Protein AF-A0A6A3IM02-F1 (afdb_monomer_lite)

Foldseek 3Di:
DDQPLLVCLVPDDLPDDLVRLLVVLVVDDLVSLVVSCVVVVPPQPDPPHPLSHSVSSSVSSSVVSNVVSVVVVVVVPPDDDDDDDDDDLPFDPLQLQLLVLLCPDPVNVVVNVLLPDDDDPVCVVVVNPPLPSVSLVVSLCVSQDQDVSSFDDPDDPPPCVCPPHTNSPGDRDGSVVSSVSVVVVVVVVVVPD

Organism: NCBI:txid129364

Secondary structure (DSSP, 8-state):
---HHHHHHHHS-TT--HHHHHHHHHTS-HHHHHHHHHHTT--TT-TT-TTSSHHHHHHHHHHHHHHHHHHHHHHHS-S------SS-----TTHHHHHHHHHTSHHHHTTGGGTT-PPPHHHHHTT--SS--HHHHHHHHHHHS--GGGT-----TT-GGGTT--GGGPPP--HHHHHHHHHHHHHTTTT--

pLDDT: mean 71.7, std 17.11, range [32.19, 90.44]

Sequence (193 aa):
MEDPIVALINELPLDKTEDELRALLNEYHAKPLRKACTKLRLGAQKRSSTQDNKPGYINLLWSYYKAKCDGVLGALEGPRTVISDAGNHRATRHCRFRLLNVIFSDEFVVHMGEADQIPDRRALDVGAVNENCAYWTDITKAYNDDTEHYNGFSLEEGNSRFDGIDPAMASPHPSSKLRLMWKQTLARRSLSR

Structure (mmCIF, N/CA/C/O backbone):
data_AF-A0A6A3IM02-F1
#
_entry.id   AF-A0A6A3IM02-F1
#
loop_
_atom_site.group_PDB
_atom_site.id
_atom_site.type_symbol
_atom_site.label_atom_id
_atom_site.label_alt_id
_atom_site.label_comp_id
_atom_site.label_asym_id
_atom_site.label_entity_id
_atom_site.label_seq_id
_atom_site.pdbx_PDB_ins_code
_atom_site.Cartn_x
_atom_site.Cartn_y
_atom_site.Cartn_z
_atom_site.occupancy
_atom_site.B_iso_or_equiv
_atom_site.auth_seq_id
_atom_site.auth_comp_id
_atom_site.auth_asym_id
_atom_site.auth_atom_id
_atom_site.pdbx_PDB_model_num
ATOM 1 N N . MET A 1 1 ? 10.984 -11.000 -33.610 1.00 52.59 1 MET A N 1
ATOM 2 C CA . MET A 1 1 ? 12.241 -10.401 -33.117 1.00 52.59 1 MET A CA 1
ATOM 3 C C . MET A 1 1 ? 11.951 -9.752 -31.774 1.00 52.59 1 MET A C 1
ATOM 5 O O . MET A 1 1 ? 11.141 -8.824 -31.705 1.00 52.59 1 MET A O 1
ATOM 9 N N . GLU A 1 2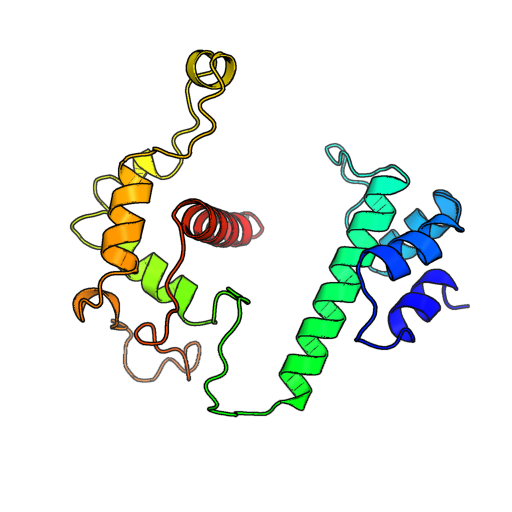 ? 12.492 -10.329 -30.708 1.00 63.16 2 GLU A N 1
ATOM 10 C CA . GLU A 1 2 ? 12.298 -9.847 -29.339 1.00 63.16 2 GLU A CA 1
ATOM 11 C C . GLU A 1 2 ? 12.913 -8.448 -29.172 1.00 63.16 2 GLU A C 1
ATOM 13 O O . GLU A 1 2 ? 13.763 -8.040 -29.962 1.00 63.16 2 GLU A O 1
ATOM 18 N N . ASP A 1 3 ? 12.395 -7.637 -28.243 1.00 81.88 3 ASP A N 1
ATOM 19 C CA . ASP A 1 3 ? 13.008 -6.324 -28.004 1.00 81.88 3 ASP A CA 1
ATOM 20 C C . ASP A 1 3 ? 14.321 -6.519 -27.245 1.00 81.88 3 ASP A C 1
ATOM 22 O O . ASP A 1 3 ? 14.275 -7.196 -26.221 1.00 81.88 3 ASP A O 1
ATOM 26 N N . PRO A 1 4 ? 15.446 -5.913 -27.658 1.00 84.69 4 PRO A N 1
ATOM 27 C CA . PRO A 1 4 ? 16.721 -6.107 -26.967 1.00 84.69 4 PRO A CA 1
ATOM 28 C C . PRO A 1 4 ? 16.650 -5.681 -25.494 1.00 84.69 4 PRO A C 1
ATOM 30 O O . PRO A 1 4 ? 17.234 -6.330 -24.639 1.00 84.69 4 PRO A O 1
ATOM 33 N N . ILE A 1 5 ? 15.858 -4.651 -25.175 1.00 86.12 5 ILE A N 1
ATOM 34 C CA . ILE A 1 5 ? 15.653 -4.183 -23.795 1.00 86.12 5 ILE A CA 1
ATOM 35 C C . ILE A 1 5 ? 14.772 -5.158 -22.999 1.00 86.12 5 ILE A C 1
ATOM 37 O O . ILE A 1 5 ? 14.980 -5.348 -21.805 1.00 86.12 5 ILE A O 1
ATOM 41 N N . VAL A 1 6 ? 13.785 -5.785 -23.646 1.00 84.06 6 VAL A N 1
ATOM 42 C CA . VAL A 1 6 ? 12.913 -6.776 -22.995 1.00 84.06 6 VAL A CA 1
ATOM 43 C C . VAL A 1 6 ? 13.688 -8.059 -22.709 1.00 84.06 6 VAL A C 1
ATOM 45 O O . VAL A 1 6 ? 13.597 -8.565 -21.594 1.00 84.06 6 VAL A O 1
ATOM 48 N N . ALA A 1 7 ? 14.488 -8.531 -23.670 1.00 83.62 7 ALA A N 1
ATOM 49 C CA . ALA A 1 7 ? 15.387 -9.668 -23.489 1.00 83.62 7 ALA A CA 1
ATOM 50 C C . ALA A 1 7 ? 16.390 -9.393 -22.360 1.00 83.62 7 ALA A C 1
ATOM 52 O O . ALA A 1 7 ? 16.450 -10.161 -21.407 1.00 83.62 7 ALA A O 1
ATOM 53 N N . LEU A 1 8 ? 17.047 -8.225 -22.379 1.00 85.00 8 LEU A N 1
ATOM 54 C CA . LEU A 1 8 ? 17.950 -7.777 -21.316 1.00 85.00 8 LEU A CA 1
ATOM 55 C C . LEU A 1 8 ? 17.290 -7.877 -19.931 1.00 85.00 8 LEU A C 1
ATOM 57 O O . LEU A 1 8 ? 17.817 -8.531 -19.043 1.00 85.00 8 LEU A O 1
ATOM 61 N N . ILE A 1 9 ? 16.105 -7.289 -19.739 1.00 82.94 9 ILE A N 1
ATOM 62 C CA . ILE A 1 9 ? 15.377 -7.313 -18.453 1.00 82.94 9 ILE A CA 1
ATOM 63 C C . ILE A 1 9 ? 14.931 -8.731 -18.051 1.00 82.94 9 ILE A C 1
ATOM 65 O O . ILE A 1 9 ? 14.867 -9.070 -16.862 1.00 82.94 9 ILE A O 1
ATOM 69 N N . ASN A 1 10 ? 14.607 -9.582 -19.022 1.00 78.94 10 ASN A N 1
ATOM 70 C CA . ASN A 1 10 ? 14.194 -10.959 -18.770 1.00 78.94 10 ASN A CA 1
ATOM 71 C C . ASN A 1 10 ? 15.376 -11.895 -18.459 1.00 78.94 10 ASN A C 1
ATOM 73 O O . ASN A 1 10 ? 15.187 -12.844 -17.700 1.00 78.94 10 ASN A O 1
ATOM 77 N N . GLU A 1 11 ? 16.575 -11.593 -18.944 1.00 79.94 11 GLU A N 1
ATOM 78 C CA . GLU A 1 11 ? 17.786 -12.408 -18.767 1.00 79.94 11 GLU A CA 1
ATOM 79 C C . GLU A 1 11 ? 18.730 -11.875 -17.677 1.00 79.94 11 GLU A C 1
ATOM 81 O O . GLU A 1 11 ? 19.635 -12.585 -17.242 1.00 79.94 11 GLU A O 1
ATOM 86 N N . LEU A 1 12 ? 18.515 -10.645 -17.198 1.00 79.38 12 LEU A N 1
ATOM 87 C CA . LEU A 1 12 ? 19.316 -10.041 -16.133 1.00 79.38 12 LEU A CA 1
ATOM 88 C C . LEU A 1 12 ? 19.278 -10.881 -14.832 1.00 79.38 12 LEU A C 1
ATOM 90 O O . LEU A 1 12 ? 18.183 -11.265 -14.395 1.00 79.38 12 LEU A O 1
ATOM 94 N N . PRO A 1 13 ? 20.447 -11.122 -14.193 1.00 74.81 13 PRO A N 1
ATOM 95 C CA . PRO A 1 13 ? 20.549 -11.774 -12.885 1.00 74.81 13 PRO A CA 1
ATOM 96 C C . PRO A 1 13 ? 19.719 -11.044 -11.833 1.00 74.81 13 PRO A C 1
ATOM 98 O O . PRO A 1 13 ? 19.770 -9.824 -11.796 1.00 74.81 13 PRO A O 1
ATOM 101 N N . LEU A 1 14 ? 18.980 -11.769 -10.986 1.00 71.50 14 LEU A N 1
ATOM 102 C CA . LEU A 1 14 ? 17.937 -11.228 -10.092 1.00 71.50 14 LEU A CA 1
ATOM 103 C C . LEU A 1 14 ? 18.453 -10.434 -8.871 1.00 71.50 14 LEU A C 1
ATOM 105 O O . LEU A 1 14 ? 17.675 -10.110 -7.975 1.00 71.50 14 LEU A O 1
ATOM 109 N N . ASP A 1 15 ? 19.740 -10.116 -8.826 1.00 73.69 15 ASP A N 1
ATOM 110 C CA . ASP A 1 15 ? 20.448 -9.434 -7.739 1.00 73.69 15 ASP A CA 1
ATOM 111 C C . ASP A 1 15 ? 20.903 -8.013 -8.109 1.00 73.69 15 ASP A C 1
ATOM 113 O O . ASP A 1 15 ? 21.477 -7.307 -7.279 1.00 73.69 15 ASP A O 1
ATOM 117 N N . LYS A 1 16 ? 20.628 -7.558 -9.340 1.00 75.00 16 LYS A N 1
ATOM 118 C CA . LYS A 1 16 ? 21.041 -6.221 -9.779 1.00 75.00 16 LYS A CA 1
ATOM 119 C C . LYS A 1 16 ? 20.440 -5.098 -8.942 1.00 75.00 16 LYS A C 1
ATOM 121 O O . LYS A 1 16 ? 19.226 -5.030 -8.728 1.00 75.00 16 LYS A O 1
ATOM 126 N N . THR A 1 17 ? 21.317 -4.185 -8.532 1.00 80.06 17 THR A N 1
ATOM 127 C CA . THR A 1 17 ? 20.970 -2.971 -7.794 1.00 80.06 17 THR A CA 1
ATOM 128 C C . THR A 1 17 ? 20.234 -1.966 -8.686 1.00 80.06 17 THR A C 1
ATOM 130 O O . THR A 1 17 ? 20.298 -2.017 -9.919 1.00 80.06 17 THR A O 1
ATOM 133 N N . GLU A 1 18 ? 19.510 -1.038 -8.053 1.00 80.19 18 GLU A N 1
ATOM 134 C CA . GLU A 1 18 ? 18.765 0.012 -8.758 1.00 80.19 18 GLU A CA 1
ATOM 135 C C . GLU A 1 18 ? 19.680 0.864 -9.642 1.00 80.19 18 GLU A C 1
ATOM 137 O O . GLU A 1 18 ? 19.349 1.138 -10.797 1.00 80.19 18 GLU A O 1
ATOM 142 N N . ASP A 1 19 ? 20.849 1.229 -9.122 1.00 82.94 19 ASP A N 1
ATOM 143 C CA . ASP A 1 19 ? 21.808 2.084 -9.815 1.00 82.94 19 ASP A CA 1
ATOM 144 C C . ASP A 1 19 ? 22.447 1.375 -11.013 1.00 82.94 19 ASP A C 1
ATOM 146 O O . ASP A 1 19 ? 22.573 1.975 -12.082 1.00 82.94 19 ASP A O 1
ATOM 150 N N . GLU A 1 20 ? 22.759 0.081 -10.891 1.00 82.81 20 GLU A N 1
ATOM 151 C CA . GLU A 1 20 ? 23.295 -0.723 -11.994 1.00 82.81 20 GLU A CA 1
ATOM 152 C C . GLU A 1 20 ? 22.294 -0.862 -13.142 1.00 82.81 20 GLU A C 1
ATOM 154 O O . GLU A 1 20 ? 22.646 -0.641 -14.303 1.00 82.81 20 GLU A O 1
ATOM 159 N N . LEU A 1 21 ? 21.028 -1.180 -12.844 1.00 83.56 21 LEU A N 1
ATOM 160 C CA . LEU A 1 21 ? 20.025 -1.303 -13.900 1.00 83.56 21 LEU A CA 1
ATOM 161 C C . LEU A 1 21 ? 19.724 0.053 -14.543 1.00 83.56 21 LEU A C 1
ATOM 163 O O . LEU A 1 21 ? 19.562 0.146 -15.761 1.00 83.56 21 LEU A O 1
ATOM 167 N N . ARG A 1 22 ? 19.662 1.123 -13.745 1.00 88.44 22 ARG A N 1
ATOM 168 C CA . ARG A 1 22 ? 19.467 2.482 -14.260 1.00 88.44 22 ARG A CA 1
ATOM 169 C C . ARG A 1 22 ? 20.624 2.919 -15.149 1.00 88.44 22 ARG A C 1
ATOM 171 O O . ARG A 1 22 ? 20.363 3.558 -16.166 1.00 88.44 22 ARG A O 1
ATOM 178 N N . ALA A 1 23 ? 21.866 2.579 -14.807 1.00 88.62 23 ALA A N 1
ATOM 179 C CA . ALA A 1 23 ? 23.031 2.846 -15.646 1.00 88.62 23 ALA A CA 1
ATOM 180 C C . ALA A 1 23 ? 22.904 2.138 -17.005 1.00 88.62 23 ALA A C 1
ATOM 182 O O . ALA A 1 23 ? 22.978 2.799 -18.039 1.00 88.62 23 ALA A O 1
ATOM 183 N N . LEU A 1 24 ? 22.567 0.843 -17.003 1.00 87.75 24 LEU A N 1
ATOM 184 C CA . LEU A 1 24 ? 22.353 0.054 -18.224 1.00 87.75 24 LEU A CA 1
ATOM 185 C C . LEU A 1 24 ? 21.210 0.603 -19.092 1.00 87.75 24 LEU A C 1
ATOM 187 O O . LEU A 1 24 ? 21.335 0.735 -20.308 1.00 87.75 24 LEU A O 1
ATOM 191 N N . LEU A 1 25 ? 20.076 0.962 -18.484 1.00 88.88 25 LEU A N 1
ATOM 192 C CA . LEU A 1 25 ? 18.928 1.508 -19.214 1.00 88.88 25 LEU A CA 1
ATOM 193 C C . LEU A 1 25 ? 19.175 2.938 -19.721 1.00 88.88 25 LEU A C 1
ATOM 195 O O . LEU A 1 25 ? 18.554 3.357 -20.702 1.00 88.88 25 LEU A O 1
ATOM 199 N N . ASN A 1 26 ? 20.082 3.688 -19.089 1.00 90.31 26 ASN A N 1
ATOM 200 C CA . ASN A 1 26 ? 20.445 5.037 -19.516 1.00 90.31 26 ASN A CA 1
ATOM 201 C C . ASN A 1 26 ? 21.228 5.071 -20.832 1.00 90.31 26 ASN A C 1
ATOM 203 O O . ASN A 1 26 ? 21.171 6.098 -21.516 1.00 90.31 26 ASN A O 1
ATOM 207 N N . GLU A 1 27 ? 21.872 3.975 -21.231 1.00 90.44 27 GLU A N 1
ATOM 208 C CA . GLU A 1 27 ? 22.547 3.855 -22.532 1.00 90.44 27 GLU A CA 1
ATOM 209 C C . GLU A 1 27 ? 21.553 3.860 -23.705 1.00 90.44 27 GLU A C 1
ATOM 211 O O . GLU A 1 27 ? 21.884 4.254 -24.823 1.00 90.44 27 GLU A O 1
ATOM 216 N N . TYR A 1 28 ? 20.289 3.507 -23.452 1.00 90.31 28 TYR A N 1
ATOM 217 C CA . TYR A 1 28 ? 19.252 3.487 -24.475 1.00 90.31 28 TYR A CA 1
ATOM 218 C C . TYR A 1 28 ? 18.573 4.852 -24.652 1.00 90.31 28 TYR A C 1
ATOM 220 O O . TYR A 1 28 ? 18.361 5.644 -23.724 1.00 90.31 28 TYR A O 1
ATOM 228 N N . HIS A 1 29 ? 18.160 5.131 -25.887 1.00 89.81 29 HIS A N 1
ATOM 229 C CA . HIS A 1 29 ? 17.319 6.285 -26.189 1.00 89.81 29 HIS A CA 1
ATOM 230 C C . HIS A 1 29 ? 15.864 6.065 -25.740 1.00 89.81 29 HIS A C 1
ATOM 232 O O . HIS A 1 29 ? 15.380 4.940 -25.603 1.00 89.81 29 HIS A O 1
ATOM 238 N N . ALA A 1 30 ? 15.125 7.166 -25.574 1.00 87.44 30 ALA A N 1
ATOM 239 C CA . ALA A 1 30 ? 13.744 7.157 -25.087 1.00 87.44 30 ALA A CA 1
ATOM 240 C C . ALA A 1 30 ? 12.791 6.289 -25.936 1.00 87.44 30 ALA A C 1
ATOM 242 O O . ALA A 1 30 ? 11.894 5.645 -25.402 1.00 87.44 30 ALA A O 1
ATOM 243 N N . LYS A 1 31 ? 12.985 6.246 -27.260 1.00 89.12 31 LYS A N 1
ATOM 244 C CA . LYS A 1 31 ? 12.108 5.521 -28.196 1.00 89.12 31 LYS A CA 1
ATOM 245 C C . LYS A 1 31 ? 12.190 3.987 -28.028 1.00 89.12 31 LYS A C 1
ATOM 247 O O . LYS A 1 31 ? 11.131 3.370 -27.906 1.00 89.12 31 LYS A O 1
ATOM 252 N N . PRO A 1 32 ? 13.385 3.365 -27.971 1.00 89.12 32 PRO A N 1
ATOM 253 C CA . PRO A 1 32 ? 13.539 1.972 -27.545 1.00 89.12 32 PRO A CA 1
ATOM 254 C C . PRO A 1 32 ? 12.927 1.671 -26.168 1.00 89.12 32 PRO A C 1
ATOM 256 O O . PRO A 1 32 ? 12.150 0.729 -26.045 1.00 89.12 32 PRO A O 1
ATOM 259 N N . LEU A 1 33 ? 13.188 2.512 -25.159 1.00 89.12 33 LEU A N 1
ATOM 260 C CA . LEU A 1 33 ? 12.655 2.327 -23.799 1.00 89.12 33 LEU A CA 1
ATOM 261 C C . LEU A 1 33 ? 11.118 2.364 -23.766 1.00 89.12 33 LEU A C 1
ATOM 263 O O . LEU A 1 33 ? 10.481 1.521 -23.134 1.00 89.12 33 LEU A O 1
ATOM 267 N N . ARG A 1 34 ? 10.508 3.289 -24.517 1.00 89.00 34 ARG A N 1
ATOM 268 C CA . ARG A 1 34 ? 9.053 3.365 -24.711 1.00 89.00 34 ARG A CA 1
ATOM 269 C C . ARG A 1 34 ? 8.505 2.089 -25.340 1.00 89.00 34 ARG A C 1
ATOM 271 O O . ARG A 1 34 ? 7.517 1.550 -24.858 1.00 89.00 34 ARG A O 1
ATOM 278 N N . LYS A 1 35 ? 9.148 1.593 -26.402 1.00 88.06 35 LYS A N 1
ATOM 279 C CA . LYS A 1 35 ? 8.742 0.365 -27.102 1.00 88.06 35 LYS A CA 1
ATOM 280 C C . LYS A 1 35 ? 8.796 -0.855 -26.176 1.00 88.06 35 LYS A C 1
ATOM 282 O O . LYS A 1 35 ? 7.870 -1.666 -26.198 1.00 88.06 35 LYS A O 1
ATOM 287 N N . ALA A 1 36 ? 9.831 -0.952 -25.341 1.00 87.38 36 ALA A N 1
ATOM 288 C CA . ALA A 1 36 ? 9.945 -1.979 -24.310 1.00 87.38 36 ALA A CA 1
ATOM 289 C C . ALA A 1 36 ? 8.810 -1.872 -23.279 1.00 87.38 36 ALA A C 1
ATOM 291 O O . ALA A 1 36 ? 8.138 -2.867 -23.010 1.00 87.38 36 ALA A O 1
ATOM 292 N N . CYS A 1 37 ? 8.507 -0.660 -22.797 1.00 84.88 37 CYS A N 1
ATOM 293 C CA . CYS A 1 37 ? 7.359 -0.413 -21.920 1.00 84.88 37 CYS A CA 1
ATOM 294 C C . CYS A 1 37 ? 6.038 -0.853 -22.567 1.00 84.88 37 CYS A C 1
ATOM 296 O O . CYS A 1 37 ? 5.245 -1.533 -21.925 1.00 84.88 37 CYS A O 1
ATOM 298 N N . THR A 1 38 ? 5.806 -0.536 -23.846 1.00 86.62 38 THR A N 1
ATOM 299 C CA . THR A 1 38 ? 4.597 -0.957 -24.573 1.00 86.62 38 THR A CA 1
ATOM 300 C C . THR A 1 38 ? 4.492 -2.480 -24.677 1.00 86.62 38 THR A C 1
ATOM 302 O O . THR A 1 38 ? 3.420 -3.033 -24.435 1.00 86.62 38 THR A O 1
ATOM 305 N N . LYS A 1 39 ? 5.592 -3.173 -24.998 1.00 84.25 39 LYS A N 1
ATOM 306 C CA . LYS A 1 39 ? 5.628 -4.644 -25.084 1.00 84.25 39 LYS A CA 1
ATOM 307 C C . LYS A 1 39 ? 5.360 -5.315 -23.737 1.00 84.25 39 LYS A C 1
ATOM 309 O O . LYS A 1 39 ? 4.610 -6.283 -23.685 1.00 84.25 39 LYS A O 1
ATOM 314 N N . LEU A 1 40 ? 5.904 -4.752 -22.660 1.00 82.38 40 LEU A N 1
ATOM 315 C CA . LEU A 1 40 ? 5.659 -5.176 -21.278 1.00 82.38 40 LEU A CA 1
ATOM 316 C C . LEU A 1 40 ? 4.321 -4.658 -20.715 1.00 82.38 40 LEU A C 1
ATOM 318 O O . LEU A 1 40 ? 4.018 -4.874 -19.546 1.00 82.38 40 LEU A O 1
ATOM 322 N N . ARG A 1 41 ? 3.510 -3.973 -21.538 1.00 83.06 41 ARG A N 1
ATOM 323 C CA . ARG A 1 41 ? 2.210 -3.383 -21.172 1.00 83.06 41 ARG A CA 1
ATOM 324 C C . ARG A 1 41 ? 2.284 -2.424 -19.972 1.00 83.06 41 ARG A C 1
ATOM 326 O O . ARG A 1 41 ? 1.318 -2.264 -19.228 1.00 83.06 41 ARG A O 1
ATOM 333 N N . LEU A 1 42 ? 3.417 -1.742 -19.811 1.00 79.06 42 LEU A N 1
ATOM 334 C CA . LEU A 1 42 ? 3.648 -0.714 -18.799 1.00 79.06 42 LEU A CA 1
ATOM 335 C C . LEU A 1 42 ? 3.009 0.597 -19.280 1.00 79.06 42 LEU A C 1
ATOM 337 O O . LEU A 1 42 ? 3.323 1.105 -20.357 1.00 79.06 42 LEU A O 1
ATOM 341 N N . GLY A 1 43 ? 2.058 1.126 -18.505 1.00 69.62 43 GLY A N 1
ATOM 342 C CA . GLY A 1 43 ? 1.134 2.198 -18.902 1.00 69.62 43 GLY A CA 1
ATOM 343 C C . GLY A 1 43 ? 1.732 3.608 -19.015 1.00 69.62 43 GLY A C 1
ATOM 344 O O . GLY A 1 43 ? 1.158 4.544 -18.465 1.00 69.62 43 GLY A O 1
ATOM 345 N N . ALA A 1 44 ? 2.846 3.774 -19.731 1.00 62.50 44 ALA A N 1
ATOM 346 C CA . ALA A 1 44 ? 3.594 5.030 -19.820 1.00 62.50 44 ALA A CA 1
ATOM 347 C C . ALA A 1 44 ? 2.849 6.164 -20.557 1.00 62.50 44 ALA A C 1
ATOM 349 O O . ALA A 1 44 ? 3.043 7.331 -20.233 1.00 62.50 44 ALA A O 1
ATOM 350 N N . GLN A 1 45 ? 1.968 5.833 -21.511 1.00 59.19 45 GLN A N 1
ATOM 351 C CA . GLN A 1 45 ? 1.330 6.782 -22.443 1.00 59.19 45 GLN A CA 1
ATOM 352 C C . GLN A 1 45 ? -0.101 7.214 -22.058 1.00 59.19 45 GLN A C 1
ATOM 354 O O . GLN A 1 45 ? -0.886 7.609 -22.924 1.00 59.19 45 GLN A O 1
ATOM 359 N N . LYS A 1 46 ? -0.505 7.118 -20.786 1.00 64.25 46 LYS A N 1
ATOM 360 C CA . LYS A 1 46 ? -1.818 7.656 -20.376 1.00 64.25 46 LYS A CA 1
ATOM 361 C C . LYS A 1 46 ? -1.811 9.187 -20.506 1.00 64.25 46 LYS A C 1
ATOM 363 O O . LYS A 1 46 ? -0.805 9.810 -20.191 1.00 64.25 46 LYS A O 1
ATOM 368 N N . ARG A 1 47 ? -2.932 9.804 -20.916 1.00 51.69 47 ARG A N 1
ATOM 369 C CA . ARG A 1 47 ? -3.073 11.273 -21.105 1.00 51.69 47 ARG A CA 1
ATOM 370 C C . ARG A 1 47 ? -2.674 12.119 -19.879 1.00 51.69 47 ARG A C 1
ATOM 372 O O . ARG A 1 47 ? -2.396 13.297 -20.041 1.00 51.69 47 ARG A O 1
ATOM 379 N N . SER A 1 48 ? -2.638 11.528 -18.684 1.00 51.59 48 SER A N 1
ATOM 380 C CA . SER A 1 48 ? -2.223 12.149 -17.415 1.00 51.59 48 SER A CA 1
ATOM 381 C C . SER A 1 48 ? -0.861 11.664 -16.891 1.00 51.59 48 SER A C 1
ATOM 383 O O . SER A 1 48 ? -0.476 11.991 -15.770 1.00 51.59 48 SER A O 1
ATOM 385 N N . SER A 1 49 ? -0.144 10.837 -17.654 1.00 57.53 49 SER A N 1
ATOM 386 C CA . SER A 1 49 ? 1.107 10.224 -17.218 1.00 57.53 49 SER A CA 1
ATOM 387 C C . SER A 1 49 ? 2.259 11.220 -17.316 1.00 57.53 49 SER A C 1
ATOM 389 O O . SER A 1 49 ? 2.710 11.558 -18.408 1.00 57.53 49 SER A O 1
ATOM 391 N N . THR A 1 50 ? 2.813 11.618 -16.171 1.00 68.06 50 THR A N 1
ATOM 392 C CA . THR A 1 50 ? 4.093 12.348 -16.085 1.00 68.06 50 THR A CA 1
ATOM 393 C C . THR A 1 50 ? 5.299 11.484 -16.484 1.00 68.06 50 THR A C 1
ATOM 395 O O . THR A 1 50 ? 6.440 11.933 -16.387 1.00 68.06 50 THR A O 1
ATOM 398 N N . GLN A 1 51 ? 5.063 10.242 -16.927 1.00 70.44 51 GLN A N 1
ATOM 399 C CA . GLN A 1 51 ? 6.085 9.245 -17.237 1.00 70.44 51 GLN A CA 1
ATOM 400 C C . GLN A 1 51 ? 6.307 9.018 -18.740 1.00 70.44 51 GLN A C 1
ATOM 402 O O . GLN A 1 51 ? 7.087 8.137 -19.094 1.00 70.44 51 GLN A O 1
ATOM 407 N N . ASP A 1 52 ? 5.689 9.809 -19.632 1.00 81.88 52 ASP A N 1
ATOM 408 C CA . ASP A 1 52 ? 5.994 9.780 -21.078 1.00 81.88 52 ASP A CA 1
ATOM 409 C C . ASP A 1 52 ? 7.307 10.526 -21.402 1.00 81.88 52 ASP A C 1
ATOM 411 O O . ASP A 1 52 ? 7.371 11.413 -22.249 1.00 81.88 52 ASP A O 1
ATOM 415 N N . ASN A 1 53 ? 8.371 10.196 -20.670 1.00 86.69 53 ASN A N 1
ATOM 416 C CA . ASN A 1 53 ? 9.721 10.727 -20.828 1.00 86.69 53 ASN A CA 1
ATOM 417 C C . ASN A 1 53 ? 10.755 9.638 -20.490 1.00 86.69 53 ASN A C 1
ATOM 419 O O . ASN A 1 53 ? 10.424 8.606 -19.905 1.00 86.69 53 ASN A O 1
ATOM 423 N N . LYS A 1 54 ? 12.026 9.855 -20.861 1.00 86.56 54 LYS A N 1
ATOM 424 C CA . LYS A 1 54 ? 13.103 8.866 -20.654 1.00 86.56 54 LYS A CA 1
ATOM 425 C C . LYS A 1 54 ? 13.224 8.405 -19.187 1.00 86.56 54 LYS A C 1
ATOM 427 O O . LYS A 1 54 ? 13.196 7.193 -18.978 1.00 86.56 54 LYS A O 1
ATOM 432 N N . PRO A 1 55 ? 13.286 9.301 -18.181 1.00 86.44 55 PRO A N 1
ATOM 433 C CA . PRO A 1 55 ? 13.300 8.891 -16.774 1.00 86.44 55 PRO A CA 1
ATOM 434 C C . PRO A 1 55 ? 12.071 8.067 -16.367 1.00 86.44 55 PRO A C 1
ATOM 436 O O . PRO A 1 55 ? 12.191 7.087 -15.638 1.00 86.44 55 PRO A O 1
ATOM 439 N N . GLY A 1 56 ? 10.890 8.428 -16.871 1.00 83.94 56 GLY A N 1
ATOM 440 C CA . GLY A 1 56 ? 9.639 7.714 -16.636 1.00 83.94 56 GLY A CA 1
ATOM 441 C C . GLY A 1 56 ? 9.676 6.278 -17.150 1.00 83.94 56 GLY A C 1
ATOM 442 O O . GLY A 1 56 ? 9.326 5.359 -16.413 1.00 83.94 56 GLY A O 1
ATOM 443 N N . TYR A 1 57 ? 10.179 6.061 -18.368 1.00 87.81 57 TYR A N 1
ATOM 444 C CA . TYR A 1 57 ? 10.348 4.709 -18.907 1.00 87.81 57 TYR A CA 1
ATOM 445 C C . TYR A 1 57 ? 11.352 3.884 -18.094 1.00 87.81 57 TYR A C 1
ATOM 447 O O . TYR A 1 57 ? 11.090 2.719 -17.808 1.00 87.81 57 TYR A O 1
ATOM 455 N N . ILE A 1 58 ? 12.472 4.482 -17.673 1.00 88.12 58 ILE A N 1
ATOM 456 C CA . ILE A 1 58 ? 13.476 3.805 -16.836 1.00 88.12 58 ILE A CA 1
ATOM 457 C C . ILE A 1 58 ? 12.859 3.375 -15.498 1.00 88.12 58 ILE A C 1
ATOM 459 O O . ILE A 1 58 ? 13.008 2.223 -15.097 1.00 88.12 58 ILE A O 1
ATOM 463 N N . ASN A 1 59 ? 12.096 4.257 -14.845 1.00 86.06 59 ASN A N 1
ATOM 464 C CA . ASN A 1 59 ? 11.412 3.946 -13.586 1.00 86.06 59 ASN A CA 1
ATOM 465 C C . ASN A 1 59 ? 10.399 2.798 -13.735 1.00 86.06 59 ASN A C 1
ATOM 467 O O . ASN A 1 59 ? 10.294 1.943 -12.851 1.00 86.06 59 ASN A O 1
ATOM 471 N N . LEU A 1 60 ? 9.657 2.761 -14.847 1.00 86.44 60 LEU A N 1
ATOM 472 C CA . LEU A 1 60 ? 8.704 1.687 -15.137 1.00 86.44 60 LEU A CA 1
ATOM 473 C C . LEU A 1 60 ? 9.404 0.340 -15.334 1.00 86.44 60 LEU A C 1
ATOM 475 O O . LEU A 1 60 ? 8.960 -0.667 -14.783 1.00 86.44 60 LEU A O 1
ATOM 479 N N . LEU A 1 61 ? 10.507 0.323 -16.082 1.00 88.62 61 LEU A N 1
ATOM 480 C CA . LEU A 1 61 ? 11.287 -0.887 -16.343 1.00 88.62 61 LEU A CA 1
ATOM 481 C C . LEU A 1 61 ? 11.988 -1.401 -15.075 1.00 88.62 61 LEU A C 1
ATOM 483 O O . LEU A 1 61 ? 11.959 -2.604 -14.823 1.00 88.62 61 LEU A O 1
ATOM 487 N N . TRP A 1 62 ? 12.517 -0.508 -14.231 1.00 87.44 62 TRP A N 1
ATOM 488 C CA . TRP A 1 62 ? 13.029 -0.865 -12.901 1.00 87.44 62 TRP A CA 1
ATOM 489 C C . TRP A 1 62 ? 11.944 -1.477 -12.015 1.00 87.44 62 TRP A C 1
ATOM 491 O O . TRP A 1 62 ? 12.146 -2.532 -11.421 1.00 87.44 62 TRP A O 1
ATOM 501 N N . SER A 1 63 ? 10.763 -0.856 -11.968 1.00 82.31 63 SER A N 1
ATOM 502 C CA . SER A 1 63 ? 9.644 -1.359 -11.162 1.00 82.31 63 SER A CA 1
ATOM 503 C C . SER A 1 63 ? 9.210 -2.761 -11.600 1.00 82.31 63 SER A C 1
ATOM 505 O O . SER A 1 63 ? 8.927 -3.612 -10.757 1.00 82.31 63 SER A O 1
ATOM 507 N N . TYR A 1 64 ? 9.186 -3.014 -12.912 1.00 83.94 64 TYR A N 1
ATOM 508 C CA . TYR A 1 64 ? 8.903 -4.334 -13.475 1.00 83.94 64 TYR A CA 1
ATOM 509 C C . TYR A 1 64 ? 9.984 -5.361 -13.105 1.00 83.94 64 TYR A C 1
ATOM 511 O O . TYR A 1 64 ? 9.662 -6.447 -12.627 1.00 83.94 64 TYR A O 1
ATOM 519 N N . TYR A 1 65 ? 11.259 -5.007 -13.276 1.00 81.94 65 TYR A N 1
ATOM 520 C CA . TYR A 1 65 ? 12.390 -5.868 -12.934 1.00 81.94 65 TYR A CA 1
ATOM 521 C C . TYR A 1 65 ? 12.405 -6.231 -11.439 1.00 81.94 65 TYR A C 1
ATOM 523 O O . TYR A 1 65 ? 12.491 -7.403 -11.085 1.00 81.94 65 TYR A O 1
ATOM 531 N N . LYS A 1 66 ? 12.197 -5.250 -10.555 1.00 81.31 66 LYS A N 1
ATOM 532 C CA . LYS A 1 66 ? 12.109 -5.469 -9.107 1.00 81.31 66 LYS A CA 1
ATOM 533 C C . LYS A 1 66 ? 10.980 -6.432 -8.734 1.00 81.31 66 LYS A C 1
ATOM 535 O O . LYS A 1 66 ? 11.196 -7.366 -7.969 1.00 81.31 66 LYS A O 1
ATOM 540 N N . ALA A 1 67 ? 9.797 -6.250 -9.325 1.00 75.31 67 ALA A N 1
ATOM 541 C CA . ALA A 1 67 ? 8.662 -7.145 -9.104 1.00 75.31 67 ALA A CA 1
ATOM 542 C C . ALA A 1 67 ? 8.940 -8.581 -9.584 1.00 75.31 67 ALA A C 1
ATOM 544 O O . ALA A 1 67 ? 8.477 -9.537 -8.963 1.00 75.31 67 ALA A O 1
ATOM 545 N N . LYS A 1 68 ? 9.717 -8.745 -10.663 1.00 79.88 68 LYS A N 1
ATOM 546 C CA . LYS A 1 68 ? 10.180 -10.051 -11.146 1.00 79.88 68 LYS A CA 1
ATOM 547 C C . LYS A 1 68 ? 11.153 -10.706 -10.158 1.00 79.88 68 LYS A C 1
ATOM 549 O O . LYS A 1 68 ? 10.968 -11.880 -9.850 1.00 79.88 68 LYS A O 1
ATOM 554 N N . CYS A 1 69 ? 12.133 -9.973 -9.625 1.00 72.56 69 CYS A N 1
ATOM 555 C CA . CYS A 1 69 ? 13.041 -10.492 -8.592 1.00 72.56 69 CYS A CA 1
ATOM 556 C C . CYS A 1 69 ? 12.287 -10.920 -7.333 1.00 72.56 69 CYS A C 1
ATOM 558 O O . CYS A 1 69 ? 12.475 -12.036 -6.855 1.00 72.56 69 CYS A O 1
ATOM 560 N N . ASP A 1 70 ? 11.378 -10.074 -6.848 1.00 68.25 70 ASP A N 1
ATOM 561 C CA . ASP A 1 70 ? 10.553 -10.380 -5.678 1.00 68.25 70 ASP A CA 1
ATOM 562 C C . ASP A 1 70 ? 9.660 -11.616 -5.913 1.00 68.25 70 ASP A C 1
ATOM 564 O O . ASP A 1 70 ? 9.491 -12.439 -5.013 1.00 68.25 70 ASP A O 1
ATOM 568 N N . GLY A 1 71 ? 9.120 -11.786 -7.126 1.00 62.66 71 GLY A N 1
ATOM 569 C CA . GLY A 1 71 ? 8.288 -12.936 -7.490 1.00 62.66 71 GLY A CA 1
ATOM 570 C C . GLY A 1 71 ? 9.056 -14.257 -7.607 1.00 62.66 71 GLY A C 1
ATOM 571 O O . GLY A 1 71 ? 8.538 -15.295 -7.201 1.00 62.66 71 GLY A O 1
ATOM 572 N N . VAL A 1 72 ? 10.286 -14.235 -8.131 1.00 58.38 72 VAL A N 1
ATOM 573 C CA . VAL A 1 72 ? 11.114 -15.446 -8.278 1.00 58.38 72 VAL A CA 1
ATOM 574 C C . VAL A 1 72 ? 11.757 -15.851 -6.951 1.00 58.38 72 VAL A C 1
ATOM 576 O O . VAL A 1 72 ? 11.742 -17.033 -6.618 1.00 58.38 72 VAL A O 1
ATOM 579 N N . LEU A 1 73 ? 12.242 -14.897 -6.150 1.00 51.41 73 LEU A N 1
ATOM 580 C CA . LEU A 1 73 ? 12.742 -15.183 -4.799 1.00 51.41 73 LEU A CA 1
ATOM 581 C C . LEU A 1 73 ? 11.630 -15.758 -3.909 1.00 51.41 73 LEU A C 1
ATOM 583 O O . LEU A 1 73 ? 11.838 -16.772 -3.250 1.00 51.41 73 LEU A O 1
ATOM 587 N N . GLY A 1 74 ? 10.414 -15.207 -3.989 1.00 45.19 74 GLY A N 1
ATOM 588 C CA . GLY A 1 74 ? 9.256 -15.752 -3.276 1.00 45.19 74 GLY A CA 1
ATOM 589 C C . GLY A 1 74 ? 8.808 -17.146 -3.744 1.00 45.19 74 GLY A C 1
ATOM 590 O O . GLY A 1 74 ? 8.161 -17.857 -2.981 1.00 45.19 74 GLY A O 1
ATOM 591 N N . ALA A 1 75 ? 9.147 -17.556 -4.972 1.00 44.34 75 ALA A N 1
ATOM 592 C CA . ALA A 1 75 ? 8.837 -18.886 -5.503 1.00 44.34 75 ALA A CA 1
ATOM 593 C C . ALA A 1 75 ? 9.916 -19.935 -5.174 1.00 44.34 75 ALA A C 1
ATOM 595 O O . ALA A 1 75 ? 9.596 -21.114 -5.035 1.00 44.34 75 ALA A O 1
ATOM 596 N N . LEU A 1 76 ? 11.180 -19.517 -5.040 1.00 40.69 76 LEU A N 1
ATOM 597 C CA . LEU A 1 76 ? 12.307 -20.392 -4.696 1.00 40.69 76 LEU A CA 1
ATOM 598 C C . LEU A 1 76 ? 12.409 -20.679 -3.191 1.00 40.69 76 LEU A C 1
ATOM 600 O O . LEU A 1 76 ? 12.947 -21.715 -2.810 1.00 40.69 76 LEU A O 1
ATOM 604 N N . GLU A 1 77 ? 11.893 -19.795 -2.333 1.00 37.56 77 GLU A N 1
ATOM 605 C CA . GLU A 1 77 ? 12.054 -19.935 -0.880 1.00 37.56 77 GLU A CA 1
ATOM 606 C C . GLU A 1 77 ? 11.153 -21.000 -0.234 1.00 37.56 77 GLU A C 1
ATOM 608 O O . GLU A 1 77 ? 11.469 -21.455 0.867 1.00 37.56 77 GLU A O 1
ATOM 613 N N . GLY A 1 78 ? 10.085 -21.467 -0.898 1.00 38.28 78 GLY A N 1
ATOM 614 C CA . GLY A 1 78 ? 9.123 -22.394 -0.282 1.00 38.28 78 GLY A CA 1
ATOM 615 C C . GLY A 1 78 ? 8.601 -21.882 1.077 1.00 38.28 78 GLY A C 1
ATOM 616 O O . GLY A 1 78 ? 8.873 -20.749 1.478 1.00 38.28 78 GLY A O 1
ATOM 617 N N . PRO A 1 79 ? 7.812 -22.660 1.833 1.00 36.88 79 PRO A N 1
ATOM 618 C CA . PRO A 1 79 ? 7.415 -22.239 3.169 1.00 36.88 79 PRO A CA 1
ATOM 619 C C . PRO A 1 79 ? 8.622 -22.378 4.107 1.00 36.88 79 PRO A C 1
ATOM 621 O O . PRO A 1 79 ? 8.916 -23.471 4.588 1.00 36.88 79 PRO A O 1
ATOM 624 N N . ARG A 1 80 ? 9.332 -21.280 4.382 1.00 37.75 80 ARG A N 1
ATOM 625 C CA . ARG A 1 80 ? 10.305 -21.227 5.479 1.00 37.75 80 ARG A CA 1
ATOM 626 C C . ARG A 1 80 ? 9.923 -20.181 6.511 1.00 37.75 80 ARG A C 1
ATOM 628 O O . ARG A 1 80 ? 10.032 -18.979 6.306 1.00 37.75 80 ARG A O 1
ATOM 635 N N . THR A 1 81 ? 9.543 -20.704 7.669 1.00 42.09 81 THR A N 1
ATOM 636 C CA . THR A 1 81 ? 9.817 -20.129 8.981 1.00 42.09 81 THR A CA 1
ATOM 637 C C . THR A 1 81 ? 11.326 -19.938 9.132 1.00 42.09 81 THR A C 1
ATOM 639 O O . THR A 1 81 ? 12.040 -20.915 9.344 1.00 42.09 81 THR A O 1
ATOM 642 N N . VAL A 1 82 ? 11.829 -18.711 9.027 1.00 35.16 82 VAL A N 1
ATOM 643 C CA . VAL A 1 82 ? 13.044 -18.309 9.746 1.00 35.16 82 VAL A CA 1
ATOM 644 C C . VAL A 1 82 ? 13.067 -16.802 9.931 1.00 35.16 82 VAL A C 1
ATOM 646 O O . VAL A 1 82 ? 12.920 -16.020 8.999 1.00 35.16 82 VAL A O 1
ATOM 649 N N . ILE A 1 83 ? 13.248 -16.458 11.196 1.00 44.81 83 ILE A N 1
ATOM 650 C CA . ILE A 1 83 ? 13.558 -15.149 11.736 1.00 44.81 83 ILE A CA 1
ATOM 651 C C . ILE A 1 83 ? 14.912 -14.721 11.162 1.00 44.81 83 ILE A C 1
ATOM 653 O O . ILE A 1 83 ? 15.921 -15.379 11.414 1.00 44.81 83 ILE A O 1
ATOM 657 N N . SER A 1 84 ? 14.948 -13.609 10.436 1.00 32.19 84 SER A N 1
ATOM 658 C CA . SER A 1 84 ? 16.168 -12.824 10.280 1.00 32.19 84 SER A CA 1
ATOM 659 C C . SER A 1 84 ? 15.852 -11.335 10.198 1.00 32.19 84 SER A C 1
ATOM 661 O O . SER A 1 84 ? 15.042 -10.854 9.407 1.00 32.19 84 SER A O 1
ATOM 663 N N . ASP A 1 85 ? 16.512 -10.666 11.129 1.00 37.09 85 ASP A N 1
ATOM 664 C CA . ASP A 1 85 ? 16.617 -9.246 11.395 1.00 37.09 85 ASP A CA 1
ATOM 665 C C . ASP A 1 85 ? 17.250 -8.479 10.214 1.00 37.09 85 ASP A C 1
ATOM 667 O O . ASP A 1 85 ? 17.944 -9.066 9.384 1.00 37.09 85 ASP A O 1
ATOM 671 N N . ALA A 1 86 ? 17.035 -7.160 10.199 1.00 32.19 86 ALA A N 1
ATOM 672 C CA . ALA A 1 86 ? 17.423 -6.154 9.200 1.00 32.19 86 ALA A CA 1
ATOM 673 C C . ALA A 1 86 ? 16.385 -5.808 8.105 1.00 32.19 86 ALA A C 1
ATOM 675 O O . ALA A 1 86 ? 16.450 -6.199 6.941 1.00 32.19 86 ALA A O 1
ATOM 676 N N . GLY A 1 87 ? 15.470 -4.9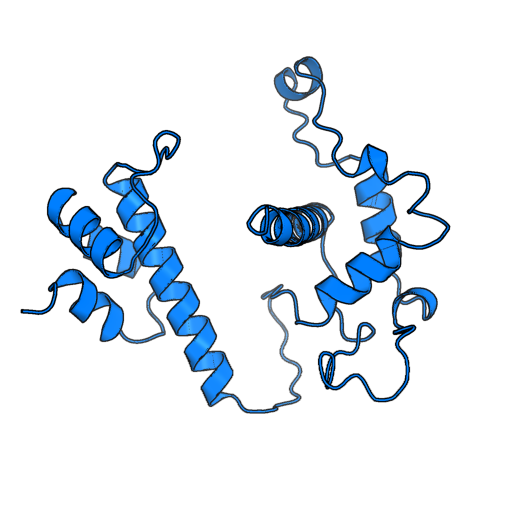06 8.475 1.00 34.16 87 GLY A N 1
ATOM 677 C CA . GLY A 1 87 ? 15.184 -3.714 7.663 1.00 34.16 87 GLY A CA 1
ATOM 678 C C . GLY A 1 87 ? 14.262 -3.842 6.449 1.00 34.16 87 GLY A C 1
ATOM 679 O O . GLY A 1 87 ? 13.989 -2.829 5.805 1.00 34.16 87 GLY A O 1
ATOM 680 N N . ASN A 1 88 ? 13.720 -5.019 6.137 1.00 35.84 88 ASN A N 1
ATOM 681 C CA . ASN A 1 88 ? 12.785 -5.160 5.022 1.00 35.84 88 ASN A CA 1
ATOM 682 C C . ASN A 1 88 ? 11.335 -5.207 5.524 1.00 35.84 88 ASN A C 1
ATOM 684 O O . ASN A 1 88 ? 10.746 -6.273 5.682 1.00 35.84 88 ASN A O 1
ATOM 688 N N . HIS A 1 89 ? 10.727 -4.031 5.725 1.00 40.66 89 HIS A N 1
ATOM 689 C CA . HIS A 1 89 ? 9.278 -3.857 5.925 1.00 40.66 89 HIS A CA 1
ATOM 690 C C . HIS A 1 89 ? 8.484 -4.196 4.643 1.00 40.66 89 HIS A C 1
ATOM 692 O O . HIS A 1 89 ? 7.734 -3.375 4.083 1.00 40.66 89 HIS A O 1
ATOM 698 N N . ARG A 1 90 ? 8.668 -5.419 4.138 1.00 49.91 90 ARG A N 1
ATOM 699 C CA . ARG A 1 90 ? 7.749 -6.070 3.215 1.00 49.91 90 ARG A CA 1
ATOM 700 C C . ARG A 1 90 ? 6.458 -6.247 4.006 1.00 49.91 90 ARG A C 1
ATOM 702 O O . ARG A 1 90 ? 6.443 -6.934 5.017 1.00 49.91 90 ARG A O 1
ATOM 709 N N . ALA A 1 91 ? 5.396 -5.562 3.585 1.00 52.88 91 ALA A N 1
ATOM 710 C CA . ALA A 1 91 ? 4.072 -5.821 4.127 1.00 52.88 91 ALA A CA 1
ATOM 711 C C . ALA A 1 91 ? 3.785 -7.298 3.856 1.00 52.88 91 ALA A C 1
ATOM 713 O O . ALA A 1 91 ? 3.621 -7.687 2.695 1.00 52.88 91 ALA A O 1
ATOM 714 N N . THR A 1 92 ? 3.807 -8.121 4.900 1.00 64.19 92 THR A N 1
ATOM 715 C CA . THR A 1 92 ? 3.423 -9.519 4.772 1.00 64.19 92 THR A CA 1
ATOM 716 C C . THR A 1 92 ? 1.962 -9.547 4.325 1.00 64.19 92 THR A C 1
ATOM 718 O O . THR A 1 92 ? 1.218 -8.570 4.485 1.00 64.19 92 THR A O 1
ATOM 721 N N . ARG A 1 93 ? 1.517 -10.651 3.715 1.00 73.75 93 ARG A N 1
ATOM 722 C CA . ARG A 1 93 ? 0.114 -10.787 3.286 1.00 73.75 93 ARG A CA 1
ATOM 723 C C . ARG A 1 93 ? -0.879 -10.489 4.423 1.00 73.75 93 ARG A C 1
ATOM 725 O O . ARG A 1 93 ? -1.978 -10.041 4.133 1.00 73.75 93 ARG A O 1
ATOM 732 N N . HIS A 1 94 ? -0.438 -10.638 5.673 1.00 84.56 94 HIS A N 1
ATOM 733 C CA . HIS A 1 94 ? -1.125 -10.383 6.941 1.00 84.56 94 HIS A CA 1
ATOM 734 C C . HIS A 1 94 ? -1.339 -8.902 7.266 1.00 84.56 94 HIS A C 1
ATOM 736 O O . HIS A 1 94 ? -2.427 -8.523 7.697 1.00 84.56 94 HIS A O 1
ATOM 742 N N . CYS A 1 95 ? -0.341 -8.047 7.001 1.00 86.88 95 CYS A N 1
ATOM 743 C CA . CYS A 1 95 ? -0.346 -6.634 7.401 1.00 86.88 95 CYS A CA 1
ATOM 744 C C . CYS A 1 95 ? -1.574 -5.874 6.889 1.00 86.88 95 CYS A C 1
ATOM 746 O O . CYS A 1 95 ? -2.116 -5.006 7.566 1.00 86.88 95 CYS A O 1
ATOM 748 N N . ARG A 1 96 ? -2.047 -6.214 5.684 1.00 86.12 96 ARG A N 1
ATOM 749 C CA . ARG A 1 96 ? -3.235 -5.580 5.099 1.00 86.12 96 ARG A CA 1
ATOM 750 C C . ARG A 1 96 ? -4.506 -5.936 5.859 1.00 86.12 96 ARG A C 1
ATOM 752 O O . ARG A 1 96 ? -5.370 -5.084 5.983 1.00 86.12 96 ARG A O 1
ATOM 759 N N . PHE A 1 97 ? -4.620 -7.164 6.348 1.00 86.44 97 PHE A N 1
ATOM 760 C CA . PHE A 1 97 ? -5.812 -7.616 7.058 1.00 86.44 97 PHE A CA 1
ATOM 761 C C . PHE A 1 97 ? -5.843 -7.087 8.481 1.00 86.44 97 PHE A C 1
ATOM 763 O O . PHE A 1 97 ? -6.867 -6.543 8.870 1.00 86.44 97 PHE A O 1
ATOM 770 N N . ARG A 1 98 ? -4.707 -7.088 9.192 1.00 89.12 98 ARG A N 1
ATOM 771 C CA . ARG A 1 98 ? -4.620 -6.406 10.491 1.00 89.12 98 ARG A CA 1
ATOM 772 C C . ARG A 1 98 ? -4.951 -4.919 10.364 1.00 89.12 98 ARG A C 1
ATOM 774 O O . ARG A 1 98 ? -5.719 -4.394 11.155 1.00 89.12 98 ARG A O 1
ATOM 781 N N . LEU A 1 99 ? -4.452 -4.247 9.321 1.00 89.69 99 LEU A N 1
ATOM 782 C CA . LEU A 1 99 ? -4.796 -2.845 9.065 1.00 89.69 99 LEU A CA 1
ATOM 783 C C . LEU A 1 99 ? -6.300 -2.652 8.826 1.00 89.69 99 LEU A C 1
ATOM 785 O O . LEU A 1 99 ? -6.871 -1.686 9.318 1.00 89.69 99 LEU A O 1
ATOM 789 N N . LEU A 1 100 ? -6.940 -3.551 8.075 1.00 88.44 100 LEU A N 1
ATOM 790 C CA . LEU A 1 100 ? -8.387 -3.503 7.871 1.00 88.44 100 LEU A CA 1
ATOM 791 C C . LEU A 1 100 ? -9.135 -3.728 9.190 1.00 88.44 100 LEU A C 1
ATOM 793 O O . LEU A 1 100 ? -10.056 -2.973 9.467 1.00 88.44 100 LEU A O 1
ATOM 797 N N . ASN A 1 101 ? -8.711 -4.685 10.015 1.00 89.75 101 ASN A N 1
ATOM 798 C CA . ASN A 1 101 ? -9.313 -4.928 11.326 1.00 89.75 101 ASN A CA 1
ATOM 799 C C . ASN A 1 101 ? -9.248 -3.686 12.222 1.00 89.75 101 ASN A C 1
ATOM 801 O O . ASN A 1 101 ? -10.241 -3.347 12.850 1.00 89.75 101 ASN A O 1
ATOM 805 N N . VAL A 1 102 ? -8.112 -2.979 12.234 1.00 90.31 102 VAL A N 1
ATOM 806 C CA . VAL A 1 102 ? -7.961 -1.725 12.989 1.00 90.31 102 VAL A CA 1
ATOM 807 C C . VAL A 1 102 ? -8.873 -0.634 12.430 1.00 90.31 102 VAL A C 1
ATOM 809 O O . VAL A 1 102 ? -9.643 -0.050 13.173 1.00 90.31 102 VAL A O 1
ATOM 812 N N . ILE A 1 103 ? -8.833 -0.366 11.120 1.00 89.38 103 ILE A N 1
ATOM 813 C CA . ILE A 1 103 ? -9.612 0.727 10.503 1.00 89.38 103 ILE A CA 1
ATOM 814 C C . ILE A 1 103 ? -11.126 0.507 10.635 1.00 89.38 103 ILE A C 1
ATOM 816 O O . ILE A 1 103 ? -11.878 1.469 10.783 1.00 89.38 103 ILE A O 1
ATOM 820 N N . PHE A 1 104 ? -11.576 -0.744 10.525 1.00 87.12 104 PHE A N 1
ATOM 8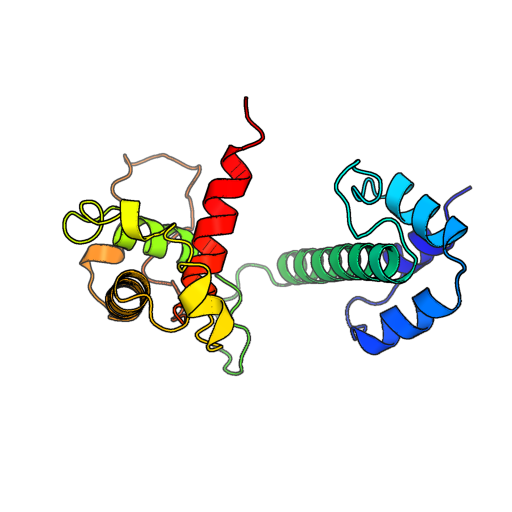21 C CA . PHE A 1 104 ? -12.990 -1.113 10.594 1.00 87.12 104 PHE A CA 1
ATOM 822 C C . PHE A 1 104 ? -13.447 -1.514 12.002 1.00 87.12 104 PHE A C 1
ATOM 824 O O . PHE A 1 104 ? -14.578 -1.975 12.141 1.00 87.12 104 PHE A O 1
ATOM 831 N N . SER A 1 105 ? -12.615 -1.340 13.032 1.00 87.88 105 SER A N 1
ATOM 832 C CA . SER A 1 105 ? -13.066 -1.514 14.410 1.00 87.88 105 SER A CA 1
ATOM 833 C C . SER A 1 105 ? -14.032 -0.402 14.810 1.00 87.88 105 SER A C 1
ATOM 835 O O . SER A 1 105 ? -14.015 0.691 14.234 1.00 87.88 105 SER A O 1
ATOM 837 N N . ASP A 1 106 ? -14.847 -0.665 15.830 1.00 86.88 106 ASP A N 1
ATOM 838 C CA . ASP A 1 106 ? -15.821 0.301 16.348 1.00 86.88 106 ASP A CA 1
ATOM 839 C C . ASP A 1 106 ? -15.166 1.636 16.753 1.00 86.88 106 ASP A C 1
ATOM 841 O O . ASP A 1 106 ? -15.781 2.693 16.622 1.00 86.88 106 ASP A O 1
ATOM 845 N N . GLU A 1 107 ? -13.900 1.600 17.184 1.00 87.06 107 GLU A N 1
ATOM 846 C CA . GLU A 1 107 ? -13.118 2.775 17.586 1.00 87.06 107 GLU A CA 1
ATOM 847 C C . GLU A 1 107 ? -12.756 3.681 16.396 1.00 87.06 107 GLU A C 1
ATOM 849 O O . GLU A 1 107 ? -12.909 4.900 16.471 1.00 87.06 107 GLU A O 1
ATOM 854 N N . PHE A 1 108 ? -12.304 3.110 15.274 1.00 85.88 108 PHE A N 1
ATOM 855 C CA . PHE A 1 108 ? -11.744 3.889 14.160 1.00 85.88 108 PHE A CA 1
ATOM 856 C C . PHE A 1 108 ? -12.706 4.090 12.986 1.00 85.88 108 PHE A C 1
ATOM 858 O O . PHE A 1 108 ? -12.514 5.023 12.195 1.00 85.88 108 PHE A O 1
ATOM 865 N N . VAL A 1 109 ? -13.753 3.266 12.868 1.00 86.19 109 VAL A N 1
ATOM 866 C CA . VAL A 1 109 ? -14.717 3.334 11.758 1.00 86.19 109 VAL A CA 1
ATOM 867 C C . VAL A 1 109 ? -15.497 4.650 11.757 1.00 86.19 109 V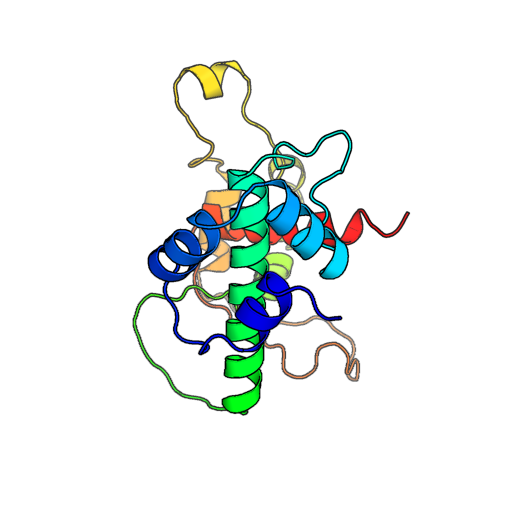AL A C 1
ATOM 869 O O . VAL A 1 109 ? -15.775 5.210 10.694 1.00 86.19 109 VAL A O 1
ATOM 872 N N . VAL A 1 110 ? -15.798 5.193 12.940 1.00 84.19 110 VAL A N 1
ATOM 873 C CA . VAL A 1 110 ? -16.548 6.450 13.094 1.00 84.19 110 VAL A CA 1
ATOM 874 C C . VAL A 1 110 ? -15.756 7.665 12.595 1.00 84.19 110 VAL A C 1
ATOM 876 O O . VAL A 1 110 ? -16.346 8.637 12.128 1.00 84.19 110 VAL A O 1
ATOM 879 N N . HIS A 1 111 ? -14.423 7.572 12.605 1.00 79.38 111 HIS A N 1
ATOM 880 C CA . HIS A 1 111 ? -13.490 8.604 12.146 1.00 79.38 111 HIS A CA 1
ATOM 881 C C . HIS A 1 111 ? -12.919 8.319 10.746 1.00 79.38 111 HIS A C 1
ATOM 883 O O . HIS A 1 111 ? -12.005 8.999 10.290 1.00 79.38 111 HIS A O 1
ATOM 889 N N . MET A 1 112 ? -13.465 7.349 10.005 1.00 78.06 112 MET A N 1
ATOM 890 C CA . MET A 1 112 ? -12.931 6.930 8.699 1.00 78.06 112 MET A CA 1
ATOM 891 C C . MET A 1 112 ? -12.866 8.059 7.655 1.00 78.06 112 MET A C 1
ATOM 893 O O . MET A 1 112 ? -12.008 8.034 6.774 1.00 78.06 112 MET A O 1
ATOM 897 N N . GLY A 1 113 ? -13.720 9.085 7.764 1.00 70.56 113 GLY A N 1
ATOM 898 C CA . GLY A 1 113 ? -13.648 10.284 6.916 1.00 70.56 113 GLY A CA 1
ATOM 899 C C . GLY A 1 113 ? -12.341 11.079 7.066 1.00 70.56 113 GLY A C 1
ATOM 900 O O . GLY A 1 113 ? -11.975 11.844 6.174 1.00 70.56 113 GLY A O 1
ATOM 901 N N . GLU A 1 114 ? -11.608 10.874 8.160 1.00 73.12 114 GLU A N 1
ATOM 902 C CA . GLU A 1 114 ? -10.311 11.494 8.442 1.00 73.12 114 GLU A CA 1
ATOM 903 C C . GLU A 1 114 ? -9.147 10.744 7.768 1.00 73.12 114 GLU A C 1
ATOM 905 O O . GLU A 1 114 ? -8.083 11.323 7.544 1.00 73.12 114 GLU A O 1
ATOM 910 N N . ALA A 1 115 ? -9.362 9.492 7.334 1.00 66.69 115 ALA A N 1
ATOM 911 C CA . ALA A 1 115 ? -8.355 8.661 6.665 1.00 66.69 115 ALA A CA 1
ATOM 912 C C . ALA A 1 115 ? -7.816 9.293 5.368 1.00 66.69 115 ALA A C 1
ATOM 914 O O . ALA A 1 115 ? -6.634 9.131 5.035 1.00 66.69 115 ALA A O 1
ATOM 915 N N . ASP A 1 116 ? -8.684 10.026 4.663 1.00 63.97 116 ASP A N 1
ATOM 916 C CA . ASP A 1 116 ? -8.428 10.650 3.363 1.00 63.97 116 ASP A CA 1
ATOM 917 C C . ASP A 1 116 ? -8.296 12.179 3.437 1.00 63.97 116 ASP A C 1
ATOM 919 O O . ASP A 1 116 ? -8.219 12.831 2.391 1.00 63.97 116 ASP A O 1
ATOM 923 N N . GLN A 1 117 ? -8.232 12.774 4.637 1.00 63.03 117 GLN A N 1
ATOM 924 C CA . GLN A 1 117 ? -8.033 14.217 4.752 1.00 63.03 117 GLN A CA 1
ATOM 925 C C . GLN A 1 117 ? -6.715 14.633 4.082 1.00 63.03 117 GLN A C 1
ATOM 927 O O . GLN A 1 117 ? -5.601 14.291 4.494 1.00 63.03 117 GLN A O 1
ATOM 932 N N . ILE A 1 118 ? -6.865 15.378 2.989 1.00 52.12 118 ILE A N 1
ATOM 933 C CA . ILE A 1 118 ? -5.785 16.084 2.314 1.00 52.12 118 ILE A CA 1
ATOM 934 C C . ILE A 1 118 ? -5.568 17.375 3.115 1.00 52.12 118 ILE A C 1
ATOM 936 O O . ILE A 1 118 ? -6.545 18.094 3.331 1.00 52.12 118 ILE A O 1
ATOM 940 N N . PRO A 1 119 ? -4.339 17.682 3.572 1.00 49.97 119 PRO A N 1
ATOM 941 C CA . PRO A 1 119 ? -4.082 18.918 4.301 1.00 49.97 119 PRO A CA 1
ATOM 942 C C . PRO A 1 119 ? -4.532 20.132 3.487 1.00 49.97 119 PRO A C 1
ATOM 944 O O . PRO A 1 119 ? -4.336 20.167 2.268 1.00 49.97 119 PRO A O 1
ATOM 947 N N . ASP A 1 120 ? -5.103 21.129 4.165 1.00 49.28 120 ASP A N 1
ATOM 948 C CA . ASP A 1 120 ? -5.429 22.414 3.550 1.00 49.28 120 ASP A CA 1
ATOM 949 C C . ASP A 1 120 ? -4.176 23.010 2.883 1.00 49.28 120 ASP A C 1
ATOM 951 O O . ASP A 1 120 ? -3.051 22.856 3.367 1.00 49.28 120 ASP A O 1
ATOM 955 N N . ARG A 1 121 ? -4.359 23.706 1.759 1.00 49.06 121 ARG A N 1
ATOM 956 C CA . ARG A 1 121 ? -3.277 24.244 0.921 1.00 49.06 121 ARG A CA 1
ATOM 957 C C . ARG A 1 121 ? -2.323 25.141 1.719 1.00 49.06 121 ARG A C 1
ATOM 959 O O . ARG A 1 121 ? -1.125 25.130 1.469 1.00 49.06 121 ARG A O 1
ATOM 966 N N . ARG A 1 122 ? -2.842 25.823 2.745 1.00 51.06 122 ARG A N 1
ATOM 967 C CA . ARG A 1 122 ? -2.066 26.640 3.692 1.00 51.06 122 ARG A CA 1
ATOM 968 C C . ARG A 1 122 ? -1.138 25.821 4.597 1.00 51.06 122 ARG A C 1
ATOM 970 O O . ARG A 1 122 ? -0.071 26.304 4.948 1.00 51.06 122 ARG A O 1
ATOM 977 N N . ALA A 1 123 ? -1.513 24.594 4.964 1.00 48.09 123 ALA A N 1
ATOM 978 C CA . ALA A 1 123 ? -0.665 23.692 5.749 1.00 48.09 123 ALA A CA 1
ATOM 979 C C . ALA A 1 123 ? 0.480 23.105 4.902 1.00 48.09 123 ALA A C 1
ATOM 981 O O . ALA A 1 123 ? 1.571 22.858 5.414 1.00 48.09 123 ALA A O 1
ATOM 982 N N . LEU A 1 124 ? 0.257 22.942 3.592 1.00 53.00 124 LEU A N 1
ATOM 983 C CA . LEU A 1 124 ? 1.289 22.511 2.644 1.00 53.00 124 LEU A CA 1
ATOM 984 C C . LEU A 1 124 ? 2.360 23.593 2.422 1.00 53.00 124 LEU A C 1
ATOM 986 O O . LEU A 1 124 ? 3.539 23.257 2.328 1.00 53.00 124 LEU A O 1
ATOM 990 N N . ASP A 1 125 ? 1.974 24.874 2.410 1.00 48.53 125 ASP A N 1
ATOM 991 C CA . ASP A 1 125 ? 2.898 26.007 2.217 1.00 48.53 125 ASP A CA 1
ATOM 992 C C . ASP A 1 125 ? 3.871 26.217 3.399 1.00 48.53 125 ASP A C 1
ATOM 994 O O . ASP A 1 125 ? 4.929 26.818 3.230 1.00 48.53 125 ASP A O 1
ATOM 998 N N . VAL A 1 126 ? 3.559 25.680 4.586 1.00 51.69 126 VAL A N 1
ATOM 999 C CA . VAL A 1 126 ? 4.417 25.743 5.793 1.00 51.69 126 VAL A CA 1
ATOM 1000 C C . VAL A 1 126 ? 5.306 24.491 5.933 1.00 51.69 126 VAL A C 1
ATOM 1002 O O . VAL A 1 126 ? 6.008 24.315 6.923 1.00 51.69 126 VAL A O 1
ATOM 1005 N N . GLY A 1 127 ? 5.315 23.598 4.937 1.00 43.47 127 GLY A N 1
ATOM 1006 C CA . GLY A 1 127 ? 6.138 22.383 4.960 1.00 43.47 127 GLY A CA 1
ATOM 1007 C C . GLY A 1 127 ? 5.610 21.276 5.880 1.00 43.47 127 GLY A C 1
ATOM 1008 O O . GLY A 1 127 ? 6.312 20.293 6.111 1.00 43.47 127 GLY A O 1
ATOM 1009 N N . ALA A 1 128 ? 4.370 21.380 6.376 1.00 43.59 128 ALA A N 1
ATOM 1010 C CA . ALA A 1 128 ? 3.732 20.321 7.153 1.00 43.59 128 ALA A CA 1
ATOM 1011 C C . ALA A 1 128 ? 3.235 19.206 6.214 1.00 43.59 128 ALA A C 1
ATOM 1013 O O . ALA A 1 128 ? 2.072 19.143 5.810 1.00 43.59 128 ALA A O 1
ATOM 1014 N N . VAL A 1 129 ? 4.138 18.304 5.832 1.00 48.75 129 VAL A N 1
ATOM 1015 C CA . VAL A 1 129 ? 3.822 17.156 4.974 1.00 48.75 129 VAL A CA 1
ATOM 1016 C C . VAL A 1 129 ? 3.184 16.049 5.806 1.00 48.75 129 VAL A C 1
ATOM 1018 O O . VAL A 1 129 ? 3.854 15.084 6.111 1.00 48.75 129 VAL A O 1
ATOM 1021 N N . ASN A 1 130 ? 1.898 16.159 6.168 1.00 49.41 130 ASN A N 1
ATOM 1022 C CA . ASN A 1 130 ? 1.015 15.052 6.607 1.00 49.41 130 ASN A CA 1
ATOM 1023 C C . ASN A 1 130 ? 1.692 13.910 7.421 1.00 49.41 130 ASN A C 1
ATOM 1025 O O . ASN A 1 130 ? 1.416 12.729 7.195 1.00 49.41 130 ASN A O 1
ATOM 1029 N N . GLU A 1 131 ? 2.620 14.246 8.314 1.00 47.00 131 GLU A N 1
ATOM 1030 C CA . GLU A 1 131 ? 3.282 13.299 9.215 1.00 47.00 131 GLU A CA 1
ATOM 1031 C C . GLU A 1 131 ? 2.475 13.161 10.514 1.00 47.00 131 GLU A C 1
ATOM 1033 O O . GLU A 1 131 ? 2.600 12.155 11.199 1.00 47.00 131 GLU A O 1
ATOM 1038 N N . ASN A 1 132 ? 1.545 14.095 10.768 1.00 50.31 132 ASN A N 1
ATOM 1039 C CA . ASN A 1 132 ? 0.809 14.237 12.028 1.00 50.31 132 ASN A CA 1
ATOM 1040 C C . ASN A 1 132 ? -0.722 14.271 11.854 1.00 50.31 132 ASN A C 1
ATOM 1042 O O . ASN A 1 132 ? -1.405 15.045 12.522 1.00 50.31 132 ASN A O 1
ATOM 1046 N N . CYS A 1 133 ? -1.298 13.477 10.949 1.00 66.88 133 CYS A N 1
ATOM 1047 C CA . CYS A 1 133 ? -2.741 13.236 11.029 1.00 66.88 133 CYS A CA 1
ATOM 1048 C C . CYS A 1 133 ? -2.986 12.363 12.267 1.00 66.88 133 CYS A C 1
ATOM 1050 O O . CYS A 1 133 ? -2.572 11.204 12.260 1.00 66.88 133 CYS A O 1
ATOM 1052 N N . ALA A 1 134 ? -3.597 12.930 13.316 1.00 77.81 134 ALA A N 1
ATOM 1053 C CA . ALA A 1 134 ? -3.838 12.249 14.595 1.00 77.81 134 ALA A CA 1
ATOM 1054 C C . ALA A 1 134 ? -4.457 10.859 14.384 1.00 77.81 134 ALA A C 1
ATOM 1056 O O . ALA A 1 134 ? -3.934 9.876 14.893 1.00 77.81 134 ALA A O 1
ATOM 1057 N N . TYR A 1 135 ? -5.420 10.765 13.464 1.00 82.69 135 TYR A N 1
ATOM 1058 C CA . TYR A 1 135 ? -6.026 9.511 13.026 1.00 82.69 135 TYR A CA 1
ATOM 1059 C C . TYR A 1 135 ? -5.007 8.430 12.620 1.00 82.69 135 TYR A C 1
ATOM 1061 O O . TYR A 1 135 ? -5.071 7.291 13.075 1.00 82.69 135 TYR A O 1
ATOM 1069 N N . TRP A 1 136 ? -4.014 8.770 11.790 1.00 85.06 136 TRP A N 1
ATOM 1070 C CA . TRP A 1 136 ? -2.989 7.811 11.363 1.00 85.06 136 TRP A CA 1
ATOM 1071 C C . TRP A 1 136 ? -1.970 7.501 12.462 1.00 85.06 136 TRP A C 1
ATOM 1073 O O . TRP A 1 136 ? -1.400 6.409 12.460 1.00 85.06 136 TRP A O 1
ATOM 1083 N N . THR A 1 137 ? -1.732 8.428 13.388 1.00 84.94 137 THR A N 1
ATOM 1084 C CA . THR A 1 137 ? -0.916 8.180 14.584 1.00 84.94 137 THR A CA 1
ATOM 1085 C C . THR A 1 137 ? -1.609 7.187 15.516 1.00 84.94 137 THR A C 1
ATOM 1087 O O . THR A 1 137 ? -0.984 6.213 15.932 1.00 84.94 137 THR A O 1
ATOM 1090 N N . ASP A 1 138 ? -2.905 7.368 15.759 1.00 87.81 138 ASP A N 1
ATOM 1091 C CA . ASP A 1 138 ? -3.702 6.507 16.634 1.00 87.81 138 ASP A CA 1
ATOM 1092 C C . ASP A 1 138 ? -3.885 5.109 16.030 1.00 87.81 138 ASP A C 1
ATOM 1094 O O . ASP A 1 138 ? -3.642 4.109 16.706 1.00 87.81 138 ASP A O 1
ATOM 1098 N N . ILE A 1 139 ? -4.154 5.018 14.720 1.00 88.81 139 ILE A N 1
ATOM 1099 C CA . ILE A 1 139 ? -4.138 3.742 13.986 1.00 88.81 139 ILE A CA 1
ATOM 1100 C C . ILE A 1 139 ? -2.780 3.059 14.104 1.00 88.81 139 ILE A C 1
ATOM 1102 O O . ILE A 1 139 ? -2.716 1.845 14.253 1.00 88.81 139 ILE A O 1
ATOM 1106 N N . THR A 1 140 ? -1.682 3.809 14.005 1.00 89.69 140 THR A N 1
ATOM 1107 C CA . THR A 1 140 ? -0.336 3.227 14.089 1.00 89.69 140 THR A CA 1
ATOM 1108 C C . THR A 1 140 ? -0.076 2.632 15.458 1.00 89.69 140 THR A C 1
ATOM 1110 O O . THR A 1 140 ? 0.500 1.549 15.546 1.00 89.69 140 THR A O 1
ATOM 1113 N N . LYS A 1 141 ? -0.533 3.307 16.514 1.00 88.75 141 LYS A N 1
ATOM 1114 C CA . LYS A 1 141 ? -0.475 2.782 17.871 1.00 88.75 141 LYS A CA 1
ATOM 1115 C C . LYS A 1 141 ? -1.303 1.501 17.988 1.00 88.75 141 LYS A C 1
ATOM 1117 O O . LYS A 1 141 ? -0.740 0.462 18.302 1.00 88.75 141 LYS A O 1
ATOM 1122 N N . ALA A 1 142 ? -2.586 1.542 17.629 1.00 89.56 142 ALA A N 1
ATOM 1123 C CA . ALA A 1 142 ? -3.478 0.382 17.703 1.00 89.56 142 ALA A CA 1
ATOM 1124 C C . ALA A 1 142 ? -3.000 -0.806 16.847 1.00 89.56 142 ALA A C 1
ATOM 1126 O O . ALA A 1 142 ? -3.115 -1.960 17.245 1.00 89.56 142 ALA A O 1
ATOM 1127 N N . TYR A 1 143 ? -2.430 -0.530 15.675 1.00 89.19 143 TYR A N 1
ATOM 1128 C CA . TYR A 1 143 ? -1.894 -1.547 14.780 1.00 89.19 143 TYR A CA 1
ATOM 1129 C C . TYR A 1 143 ? -0.625 -2.199 15.337 1.00 89.19 143 TYR A C 1
ATOM 1131 O O . TYR A 1 143 ? -0.477 -3.411 15.208 1.00 89.19 143 TYR A O 1
ATOM 1139 N N . ASN A 1 144 ? 0.297 -1.417 15.908 1.00 87.31 144 ASN A N 1
ATOM 1140 C CA . ASN A 1 144 ? 1.572 -1.931 16.412 1.00 87.31 144 ASN A CA 1
ATOM 1141 C C . ASN A 1 144 ? 1.452 -2.544 17.813 1.00 87.31 144 ASN A C 1
ATOM 1143 O O . ASN A 1 144 ? 2.230 -3.441 18.134 1.00 87.31 144 ASN A O 1
ATOM 1147 N N . ASP A 1 145 ? 0.499 -2.084 18.623 1.00 84.88 145 ASP A N 1
ATOM 1148 C CA . ASP A 1 145 ? 0.215 -2.669 19.928 1.00 84.88 145 ASP A CA 1
ATOM 1149 C C . ASP A 1 145 ? -0.41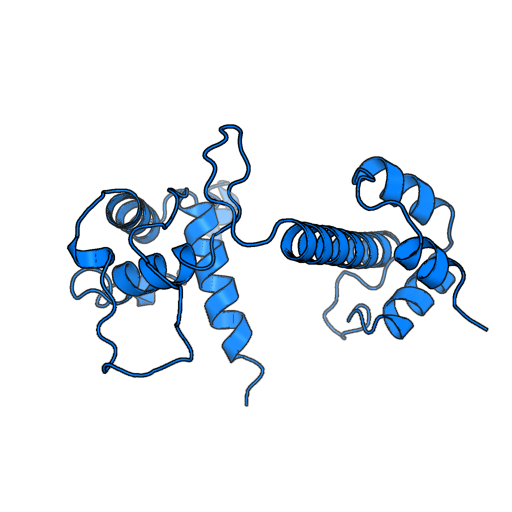6 -4.057 19.730 1.00 84.88 145 ASP A C 1
ATOM 1151 O O . ASP A 1 145 ? -1.351 -4.244 18.943 1.00 84.88 145 ASP A O 1
ATOM 1155 N N . ASP A 1 146 ? 0.129 -5.064 20.415 1.00 62.22 146 ASP A N 1
ATOM 1156 C CA . ASP A 1 146 ? -0.321 -6.451 20.294 1.00 62.22 146 ASP A CA 1
ATOM 1157 C C . ASP A 1 146 ? -1.583 -6.685 21.125 1.00 62.22 146 ASP A C 1
ATOM 1159 O O . ASP A 1 146 ? -1.556 -7.190 22.245 1.00 62.22 146 ASP A O 1
ATOM 1163 N N . THR A 1 147 ? -2.707 -6.236 20.579 1.00 63.94 147 THR A N 1
ATOM 1164 C CA . THR A 1 147 ? -4.030 -6.500 21.133 1.00 63.94 147 THR A CA 1
ATOM 1165 C C . THR A 1 147 ? -4.700 -7.581 20.294 1.00 63.94 147 THR A C 1
ATOM 1167 O O . THR A 1 147 ? -4.901 -7.419 19.089 1.00 63.94 147 THR A O 1
ATOM 1170 N N . GLU A 1 148 ? -5.081 -8.692 20.936 1.00 72.19 148 GLU A N 1
ATOM 1171 C CA . GLU A 1 148 ? -5.773 -9.829 20.297 1.00 72.19 148 GLU A CA 1
ATOM 1172 C C . GLU A 1 148 ? -6.993 -9.394 19.469 1.00 72.19 148 GLU A C 1
ATOM 1174 O O . GLU A 1 148 ? -7.348 -10.038 18.481 1.00 72.19 148 GLU A O 1
ATOM 1179 N N . HIS A 1 149 ? -7.586 -8.254 19.830 1.00 77.44 149 HIS A N 1
ATOM 1180 C CA . HIS A 1 149 ? -8.732 -7.644 19.170 1.00 77.44 149 HIS A CA 1
ATOM 1181 C C . HIS A 1 149 ? -8.539 -7.420 17.659 1.00 77.44 149 HIS A C 1
ATOM 1183 O O . HIS A 1 149 ? -9.491 -7.567 16.896 1.00 77.44 149 HIS A O 1
ATOM 1189 N N . TYR A 1 150 ? -7.315 -7.130 17.203 1.00 82.12 150 TYR A N 1
ATOM 1190 C CA . TYR A 1 150 ? -7.022 -6.885 15.782 1.00 82.12 150 TYR A CA 1
ATOM 1191 C C . TYR A 1 150 ? -6.406 -8.086 15.057 1.00 82.12 150 TYR A C 1
ATOM 1193 O O . TYR A 1 150 ? -6.197 -8.036 13.840 1.00 82.12 150 TYR A O 1
ATOM 1201 N N . ASN A 1 151 ? -6.142 -9.170 15.785 1.00 80.44 151 ASN A N 1
ATOM 1202 C CA . ASN A 1 151 ? -5.429 -10.342 15.287 1.00 80.44 151 ASN A CA 1
ATOM 1203 C C . ASN A 1 151 ? -6.367 -11.398 14.669 1.00 80.44 151 ASN A C 1
ATOM 1205 O O . ASN A 1 151 ? -5.902 -12.289 13.965 1.00 80.44 151 ASN A O 1
ATOM 1209 N N . GLY A 1 152 ? -7.680 -11.294 14.893 1.00 72.75 152 GLY A N 1
ATOM 1210 C CA . GLY A 1 152 ? -8.668 -12.271 14.428 1.00 72.75 152 GLY A CA 1
ATOM 1211 C C . GLY A 1 152 ? -9.182 -12.062 12.998 1.00 72.75 152 GLY A C 1
ATOM 1212 O O . GLY A 1 152 ? -9.131 -10.969 12.435 1.00 72.75 152 GLY A O 1
ATOM 1213 N N . PHE A 1 153 ? -9.748 -13.126 12.426 1.00 68.62 153 PHE A N 1
ATOM 1214 C CA . PHE A 1 153 ? -10.611 -13.070 11.248 1.00 68.62 153 PHE A CA 1
ATOM 1215 C C . PHE A 1 153 ? -12.023 -13.500 11.636 1.00 68.62 153 PHE A C 1
ATOM 1217 O O . PHE A 1 153 ? -12.238 -14.655 11.987 1.00 68.62 153 PHE A O 1
ATOM 1224 N N . SER A 1 154 ? -13.000 -12.606 11.496 1.00 60.12 154 SER A N 1
ATOM 1225 C CA . SER A 1 154 ? -14.422 -12.964 11.586 1.00 60.12 154 SER A CA 1
ATOM 1226 C C . SER A 1 154 ? -14.924 -13.450 10.225 1.00 60.12 154 SER A C 1
ATOM 1228 O O . SER A 1 154 ? -15.767 -12.813 9.596 1.00 60.12 154 SER A O 1
ATOM 1230 N N . LEU A 1 155 ? -14.332 -14.528 9.710 1.00 59.44 155 LEU A N 1
ATOM 1231 C CA . LEU A 1 155 ? -14.781 -15.174 8.477 1.00 59.44 155 LEU A CA 1
ATOM 1232 C C . LEU A 1 155 ? -15.479 -16.487 8.819 1.00 59.44 155 LEU A C 1
ATOM 1234 O O . LEU A 1 155 ? -15.076 -17.182 9.747 1.00 59.44 155 LEU A O 1
ATOM 1238 N N . GLU A 1 156 ? -16.514 -16.826 8.053 1.00 56.06 156 GLU A N 1
ATOM 1239 C CA . GLU A 1 156 ? -17.145 -18.141 8.141 1.00 56.06 156 GLU A CA 1
ATOM 1240 C C . GLU A 1 156 ? -16.111 -19.239 7.848 1.00 56.06 156 GLU A C 1
ATOM 1242 O O . GLU A 1 156 ? -15.310 -19.126 6.908 1.00 56.06 156 GLU A O 1
ATOM 1247 N N . GLU A 1 157 ? -16.117 -20.293 8.667 1.00 55.09 157 GLU A N 1
ATOM 1248 C CA . GLU A 1 157 ? -15.254 -21.459 8.482 1.00 55.09 157 GLU A CA 1
ATOM 1249 C C . GLU A 1 157 ? -15.424 -22.027 7.060 1.00 55.09 157 GLU A C 1
ATOM 1251 O O . GLU A 1 157 ? -16.538 -22.273 6.600 1.00 55.09 157 GLU A O 1
ATOM 1256 N N . GLY A 1 158 ? -14.309 -22.231 6.347 1.00 55.81 158 GLY A N 1
ATOM 1257 C CA . GLY A 1 158 ? -14.298 -22.852 5.013 1.00 55.81 158 GLY A CA 1
ATOM 1258 C C . GLY A 1 158 ? -14.050 -21.916 3.824 1.00 55.81 158 GLY A C 1
ATOM 1259 O O . GLY A 1 158 ? -14.052 -22.375 2.680 1.00 55.81 158 GLY A O 1
ATOM 1260 N N . ASN A 1 159 ? -13.790 -20.623 4.041 1.00 62.59 159 ASN A N 1
ATOM 1261 C CA . ASN A 1 159 ? -13.416 -19.723 2.947 1.00 62.59 159 ASN A CA 1
ATOM 1262 C C . ASN A 1 159 ? -11.929 -19.861 2.562 1.00 62.59 159 ASN A C 1
ATOM 1264 O O . ASN A 1 159 ? -11.088 -19.070 2.996 1.00 62.59 159 ASN A O 1
ATOM 1268 N N . SER A 1 160 ? -11.626 -20.818 1.674 1.00 67.56 160 SER A N 1
ATOM 1269 C CA . SER A 1 160 ? -10.259 -21.125 1.201 1.00 67.56 160 SER A CA 1
ATOM 1270 C C . SER A 1 160 ? -9.511 -19.943 0.570 1.00 67.56 160 SER A C 1
ATOM 1272 O O . SER A 1 160 ? -8.296 -19.973 0.377 1.00 67.56 160 SER A O 1
ATOM 1274 N N . ARG A 1 161 ? -10.219 -18.850 0.254 1.00 68.94 161 ARG A N 1
ATOM 1275 C CA . ARG A 1 161 ? -9.637 -17.641 -0.333 1.00 68.94 161 ARG A CA 1
ATOM 1276 C C . ARG A 1 161 ? -8.615 -16.960 0.580 1.00 68.94 161 ARG A C 1
ATOM 1278 O O . ARG A 1 161 ? -7.765 -16.223 0.075 1.00 68.94 161 ARG A O 1
ATOM 1285 N N . PHE A 1 162 ? -8.717 -17.171 1.890 1.00 70.94 162 PHE A N 1
ATOM 1286 C CA . PHE A 1 162 ? -7.856 -16.544 2.894 1.00 70.94 162 PHE A CA 1
ATOM 1287 C C . PHE A 1 162 ? -6.966 -17.553 3.632 1.00 70.94 162 PHE A C 1
ATOM 1289 O O . PHE A 1 162 ? -6.369 -17.208 4.653 1.00 70.94 162 PHE A O 1
ATOM 1296 N N . ASP A 1 163 ? -6.826 -18.769 3.095 1.00 72.06 163 ASP A N 1
ATOM 1297 C CA . ASP A 1 163 ? -5.970 -19.797 3.680 1.00 72.06 163 ASP A CA 1
ATOM 1298 C C . ASP A 1 163 ? -4.528 -19.303 3.847 1.00 72.06 163 ASP A C 1
ATOM 1300 O O . ASP A 1 163 ? -3.917 -18.696 2.959 1.00 72.06 163 ASP A O 1
ATOM 1304 N N . GLY A 1 164 ? -3.974 -19.561 5.031 1.00 73.44 164 GLY A N 1
ATOM 1305 C CA . GLY A 1 164 ? -2.618 -19.159 5.390 1.00 73.44 164 GLY A CA 1
ATOM 1306 C C . GLY A 1 164 ? -2.451 -17.665 5.671 1.00 73.44 164 GLY A C 1
ATOM 1307 O O . GLY A 1 164 ? -1.308 -17.194 5.725 1.00 73.44 164 GLY A O 1
ATOM 1308 N N . ILE A 1 165 ? -3.534 -16.902 5.837 1.00 78.44 165 ILE A N 1
ATOM 1309 C CA . ILE A 1 165 ? -3.483 -15.519 6.309 1.00 78.44 165 ILE A CA 1
ATOM 1310 C C . ILE A 1 165 ? -3.812 -15.480 7.800 1.00 78.44 165 ILE A C 1
ATOM 1312 O O . ILE A 1 165 ? -4.920 -15.785 8.210 1.00 78.44 165 ILE A O 1
ATOM 1316 N N . ASP A 1 166 ? -2.838 -15.041 8.587 1.00 81.56 166 ASP A N 1
ATOM 1317 C CA . ASP A 1 166 ? -2.963 -14.786 10.018 1.00 81.56 166 ASP A CA 1
ATOM 1318 C C . ASP A 1 166 ? -2.586 -13.321 10.344 1.00 81.56 166 ASP A C 1
ATOM 1320 O O . ASP A 1 166 ? -1.409 -12.973 10.221 1.00 81.56 166 ASP A O 1
ATOM 1324 N N . PRO A 1 167 ? -3.537 -12.437 10.705 1.00 84.50 167 PRO A N 1
ATOM 1325 C CA . PRO A 1 167 ? -3.274 -11.038 11.042 1.00 84.50 167 PRO A CA 1
ATOM 1326 C C . PRO A 1 167 ? -2.370 -10.864 12.269 1.00 84.50 167 PRO A C 1
ATOM 1328 O O . PRO A 1 167 ? -1.694 -9.836 12.358 1.00 84.50 167 PRO A O 1
ATOM 1331 N N . ALA A 1 168 ? -2.281 -11.859 13.160 1.00 82.94 168 ALA A N 1
ATOM 1332 C CA . ALA A 1 168 ? -1.357 -11.834 14.293 1.00 82.94 168 ALA A CA 1
ATOM 1333 C C . ALA A 1 168 ? 0.109 -11.758 13.836 1.00 82.94 168 ALA A C 1
ATOM 1335 O O . ALA A 1 168 ? 0.930 -11.108 14.475 1.00 82.94 168 ALA A O 1
ATOM 1336 N N . MET A 1 169 ? 0.438 -12.331 12.670 1.00 81.94 169 MET A N 1
ATOM 1337 C CA . MET A 1 169 ? 1.793 -12.299 12.098 1.00 81.94 169 MET A CA 1
ATOM 1338 C C . MET A 1 169 ? 2.136 -10.996 11.352 1.00 81.94 169 MET A C 1
ATOM 1340 O O . MET A 1 169 ? 3.103 -10.931 10.580 1.00 81.94 169 MET A O 1
ATOM 1344 N N . ALA A 1 170 ? 1.321 -9.956 11.492 1.00 83.94 170 ALA A N 1
ATOM 1345 C CA . ALA A 1 170 ? 1.587 -8.667 10.877 1.00 83.94 170 ALA A CA 1
ATO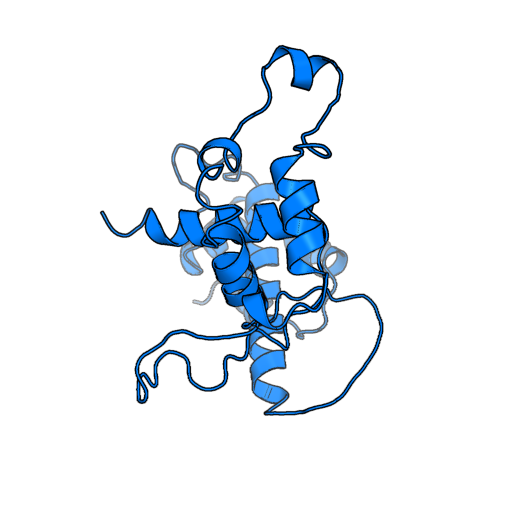M 1346 C C . ALA A 1 170 ? 2.780 -7.967 11.546 1.00 83.94 170 ALA A C 1
ATOM 1348 O O . ALA A 1 170 ? 2.850 -7.831 12.763 1.00 83.94 170 ALA A O 1
ATOM 1349 N N . SER A 1 171 ? 3.717 -7.479 10.734 1.00 83.94 171 SER A N 1
ATOM 1350 C CA . SER A 1 171 ? 4.871 -6.735 11.241 1.00 83.94 171 SER A CA 1
ATOM 1351 C C . SER A 1 171 ? 4.498 -5.287 11.583 1.00 83.94 171 SER A C 1
ATOM 1353 O O . SER A 1 171 ? 3.660 -4.707 10.879 1.00 83.94 171 SER A O 1
ATOM 1355 N N . PRO A 1 172 ? 5.172 -4.668 12.571 1.00 84.69 172 PRO A N 1
ATOM 1356 C CA . PRO A 1 172 ? 4.994 -3.258 12.889 1.00 84.69 172 PRO A CA 1
ATOM 1357 C C . PRO A 1 172 ? 5.353 -2.327 11.726 1.00 84.69 172 PRO A C 1
ATOM 1359 O O . PRO A 1 172 ? 6.285 -2.585 10.951 1.00 84.69 172 PRO A O 1
ATOM 1362 N N . HIS A 1 173 ? 4.629 -1.215 11.610 1.00 83.69 173 HIS A N 1
ATOM 1363 C CA . HIS A 1 173 ? 4.795 -0.238 10.536 1.00 83.69 173 HIS A CA 1
ATOM 1364 C C . HIS A 1 173 ? 4.580 1.207 11.016 1.00 83.69 173 HIS A C 1
ATOM 1366 O O . HIS A 1 173 ? 3.766 1.438 11.906 1.00 83.69 173 HIS A O 1
ATOM 1372 N N . PRO A 1 174 ? 5.256 2.199 10.401 1.00 81.44 174 PRO A N 1
ATOM 1373 C CA . PRO A 1 174 ? 4.987 3.614 10.657 1.00 81.44 174 PRO A CA 1
ATOM 1374 C C . PRO A 1 174 ? 3.717 4.101 9.937 1.00 81.44 174 PRO A C 1
ATOM 1376 O O . PRO A 1 174 ? 3.335 3.557 8.893 1.00 81.44 174 PRO A O 1
ATOM 1379 N N . SER A 1 175 ? 3.133 5.206 10.415 1.00 80.38 175 SER A N 1
ATOM 1380 C CA . SER A 1 175 ? 1.912 5.834 9.874 1.00 80.38 175 SER A CA 1
ATOM 1381 C C . SER A 1 175 ? 1.964 6.067 8.363 1.00 80.38 175 SER A C 1
ATOM 1383 O O . SER A 1 175 ? 1.002 5.808 7.635 1.00 80.38 175 SER A O 1
ATOM 1385 N N . SER A 1 176 ? 3.124 6.490 7.853 1.00 77.44 176 SER A N 1
ATOM 1386 C CA . SER A 1 176 ? 3.355 6.724 6.423 1.00 77.44 176 SER A CA 1
ATOM 1387 C C . SER A 1 176 ? 3.165 5.458 5.576 1.00 77.44 176 SER A C 1
ATOM 1389 O O . SER A 1 176 ? 2.588 5.514 4.483 1.00 77.44 176 SER A O 1
ATOM 1391 N N . LYS A 1 177 ? 3.597 4.299 6.090 1.00 81.00 177 LYS A N 1
ATOM 1392 C CA . LYS A 1 177 ? 3.460 2.993 5.439 1.00 81.00 177 LYS A CA 1
ATOM 1393 C C . LYS A 1 177 ? 2.026 2.475 5.529 1.00 81.00 177 LYS A C 1
ATOM 1395 O O . LYS A 1 177 ? 1.519 1.992 4.516 1.00 81.00 177 LYS A O 1
ATOM 1400 N N . LEU A 1 178 ? 1.365 2.609 6.682 1.00 85.31 178 LEU A N 1
ATOM 1401 C CA . LEU A 1 178 ? -0.041 2.217 6.857 1.00 85.31 178 LEU A CA 1
ATOM 1402 C C . LEU A 1 178 ? -0.957 2.994 5.901 1.00 85.31 178 LEU A C 1
ATOM 1404 O O . LEU A 1 178 ? -1.727 2.390 5.149 1.00 85.31 178 LEU A O 1
ATOM 1408 N N . ARG A 1 179 ? -0.768 4.315 5.802 1.00 83.25 179 ARG A N 1
ATOM 1409 C CA . ARG A 1 179 ? -1.499 5.165 4.853 1.00 83.25 179 ARG A CA 1
ATOM 1410 C C . ARG A 1 179 ? -1.275 4.747 3.402 1.00 83.25 179 ARG A C 1
ATOM 1412 O O . ARG A 1 179 ? -2.205 4.737 2.596 1.00 83.25 179 ARG A O 1
ATOM 1419 N N . LEU A 1 180 ? -0.041 4.397 3.039 1.00 80.81 180 LEU A N 1
ATOM 1420 C CA . LEU A 1 180 ? 0.258 3.896 1.698 1.00 80.81 180 LEU A CA 1
ATOM 1421 C C . LEU A 1 180 ? -0.460 2.564 1.420 1.00 80.81 180 LEU A C 1
ATOM 1423 O O . LEU A 1 180 ? -1.020 2.392 0.336 1.00 80.81 180 LEU A O 1
ATOM 1427 N N . MET A 1 181 ? -0.473 1.636 2.381 1.00 83.00 181 MET A N 1
ATOM 1428 C CA . MET A 1 181 ? -1.171 0.351 2.251 1.00 83.00 181 MET A CA 1
ATOM 1429 C C . MET A 1 181 ? -2.686 0.522 2.104 1.00 83.00 181 MET A C 1
ATOM 1431 O O . MET A 1 181 ? -3.296 -0.152 1.268 1.00 83.00 181 MET A O 1
ATOM 1435 N N . TRP A 1 182 ? -3.280 1.460 2.841 1.00 85.19 182 TRP A N 1
ATOM 1436 C CA . TRP A 1 182 ? -4.682 1.843 2.690 1.00 85.19 182 TRP A CA 1
ATOM 1437 C C . TRP A 1 182 ? -4.983 2.367 1.283 1.00 85.19 182 TRP A C 1
ATOM 1439 O O . TRP A 1 182 ? -5.819 1.802 0.574 1.00 85.19 182 TRP A O 1
ATOM 1449 N N . LYS A 1 183 ? -4.208 3.352 0.806 1.00 80.06 183 LYS A N 1
ATOM 1450 C CA . LYS A 1 183 ? -4.351 3.900 -0.555 1.00 80.06 183 LYS A CA 1
ATOM 1451 C C . LYS A 1 183 ? -4.250 2.822 -1.632 1.00 80.06 183 LYS A C 1
ATOM 1453 O O . LYS A 1 183 ? -5.022 2.825 -2.586 1.00 80.06 183 LYS A O 1
ATOM 1458 N N . GLN A 1 184 ? -3.327 1.872 -1.485 1.00 78.25 184 GLN A N 1
ATOM 1459 C CA . GLN A 1 184 ? -3.193 0.747 -2.416 1.00 78.25 184 GLN A CA 1
ATOM 1460 C C . GLN A 1 184 ? -4.395 -0.204 -2.376 1.00 78.25 184 GLN A C 1
ATOM 1462 O O . GLN A 1 184 ? -4.764 -0.765 -3.408 1.00 78.25 184 GLN A O 1
ATOM 1467 N N . THR A 1 185 ? -4.988 -0.408 -1.201 1.00 76.31 185 THR A N 1
ATOM 1468 C CA . THR A 1 185 ? -6.178 -1.250 -1.022 1.00 76.31 185 THR A CA 1
ATOM 1469 C C . THR A 1 185 ? -7.400 -0.622 -1.689 1.00 76.31 185 THR A C 1
ATOM 1471 O O . THR A 1 185 ? -8.134 -1.319 -2.390 1.00 76.31 185 THR A O 1
ATOM 1474 N N . LEU A 1 186 ? -7.560 0.700 -1.579 1.00 72.50 186 LEU A N 1
ATOM 1475 C CA . LEU A 1 186 ? -8.614 1.450 -2.265 1.00 72.50 186 LEU A CA 1
ATOM 1476 C C . LEU A 1 186 ? -8.396 1.539 -3.782 1.00 72.50 186 LEU A C 1
ATOM 1478 O O . LEU A 1 186 ? -9.319 1.290 -4.554 1.00 72.50 186 LEU A O 1
ATOM 1482 N N . ALA A 1 187 ? -7.173 1.830 -4.235 1.00 63.31 187 ALA A N 1
ATOM 1483 C CA . ALA A 1 187 ? -6.858 1.976 -5.660 1.00 63.31 187 ALA A CA 1
ATOM 1484 C C . ALA A 1 187 ? -7.085 0.685 -6.466 1.00 63.31 187 ALA A C 1
ATOM 1486 O O . ALA A 1 187 ? -7.383 0.737 -7.655 1.00 63.31 187 ALA A O 1
ATOM 1487 N N . ARG A 1 188 ? -6.994 -0.490 -5.831 1.00 54.84 188 ARG A N 1
ATOM 1488 C CA . ARG A 1 188 ? -7.346 -1.766 -6.475 1.00 54.84 188 ARG A CA 1
ATOM 1489 C C . ARG A 1 188 ? -8.849 -1.915 -6.736 1.00 54.84 188 ARG A C 1
ATOM 1491 O O . ARG A 1 188 ? -9.220 -2.718 -7.583 1.00 54.84 188 ARG A O 1
ATOM 1498 N N . ARG A 1 189 ? -9.706 -1.145 -6.056 1.00 46.28 189 ARG A N 1
ATOM 1499 C CA . ARG A 1 189 ? -11.167 -1.159 -6.242 1.00 46.28 189 ARG A CA 1
ATOM 1500 C C . ARG A 1 189 ? -11.651 -0.181 -7.321 1.00 46.28 189 ARG A C 1
ATOM 1502 O O . ARG A 1 189 ? -12.772 -0.331 -7.793 1.00 46.28 189 ARG A O 1
ATOM 1509 N N . SER A 1 190 ? -10.825 0.774 -7.765 1.00 38.16 190 SER A N 1
ATOM 1510 C CA . SER A 1 190 ? -11.213 1.762 -8.791 1.00 38.16 190 SER A CA 1
ATOM 1511 C C . SER A 1 190 ? -11.147 1.249 -10.238 1.00 38.16 190 SER A C 1
ATOM 1513 O O . SER A 1 190 ? -11.468 1.994 -11.158 1.00 38.16 190 SER A O 1
ATOM 1515 N N . LEU A 1 191 ? -10.770 -0.018 -10.452 1.00 36.94 191 LEU A N 1
ATOM 1516 C CA . LEU A 1 191 ? -10.732 -0.668 -11.772 1.00 36.94 191 LEU A CA 1
ATOM 1517 C C . LEU A 1 191 ? -11.913 -1.629 -12.028 1.00 36.94 191 LEU A C 1
ATOM 1519 O O . LEU A 1 191 ? -11.905 -2.331 -13.035 1.00 36.94 191 LEU A O 1
ATOM 1523 N N . SER A 1 192 ? -12.926 -1.660 -11.152 1.00 35.75 192 SER A N 1
ATOM 1524 C CA . SER A 1 192 ? -14.156 -2.457 -11.337 1.00 35.75 192 SER A CA 1
ATOM 1525 C C . SER A 1 192 ? -15.429 -1.607 -11.394 1.00 35.75 192 SER A C 1
ATOM 1527 O O . SER A 1 192 ? -16.427 -1.934 -10.755 1.00 35.75 192 SER A O 1
ATOM 1529 N N . ARG A 1 193 ? -15.418 -0.527 -12.174 1.00 32.19 193 ARG A N 1
ATOM 1530 C CA . ARG A 1 193 ? -16.652 0.084 -12.683 1.00 32.19 193 ARG A CA 1
ATOM 1531 C C . ARG A 1 193 ? -16.567 0.254 -14.186 1.00 32.19 193 ARG A C 1
ATOM 1533 O O . ARG A 1 193 ? -15.480 0.663 -14.649 1.00 32.19 193 ARG A O 1
#

Radius of gyration: 20.47 Å; chains: 1; bounding box: 40×50×54 Å